Protein 5XBI (pdb70)

Secondary structure (DSSP, 8-state):
-EEEEE--EEEEEEEEE------HHHHHHHHGGGGGG--SBS-TT-EEEEEEE-TTS-EEEEEEEEE-TTS---TT-EEEEEPPEEEEEEEEES-STTHHHHHHHIIIIIHHHHT--B-SS-EEEEE-TT---TT-TT-EEEEEEEB-/-EEEE--EEEEEEEEETTSTT--HHHHHHHHGGGGGG--SBS-TT-EEEEEEE-TTS-EEEEEEEEE-TTS---TT-EEEEEPPEEEEEEEEES-STTHHHHHHHIIIIIHHHHT--B-SS-EEEEE-TT---TT-TT-EEEEEEEE-

Solvent-accessible surface area: 14151 Å² total; per-residue (Å²): 79,128,97,37,133,47,103,55,17,5,0,2,0,20,51,3,80,22,87,145,65,38,56,40,41,87,0,40,126,96,0,104,89,62,38,146,73,6,39,20,47,135,48,95,103,14,17,2,0,0,4,6,33,53,136,123,14,37,15,15,3,0,0,0,8,28,9,117,131,77,117,98,54,22,156,53,16,42,101,33,106,0,53,69,25,67,0,0,4,16,51,9,143,4,13,24,80,23,8,29,25,26,6,9,8,4,15,6,15,28,4,72,100,118,53,22,99,53,106,56,19,16,1,0,9,44,14,35,136,82,53,151,18,79,129,32,61,103,0,52,0,6,0,11,0,4,6,164,149,85,29,128,46,104,55,17,5,0,2,0,22,52,1,86,37,93,50,106,56,25,57,40,41,76,0,41,122,93,0,100,88,60,34,146,72,6,40,20,50,133,49,96,106,14,18,3,0,0,3,8,48,43,144,111,16,87,20,6,1,0,0,0,8,26,9,123,127,78,117,97,53,22,156,56,16,45,99,39,104,0,52,69,28,67,0,1,13,41,74,8,120,5,20,21,85,27,7,29,23,27,7,9,5,4,17,6,34,35,4,72,131,131,66,30,117,58,104,55,20,16,1,0,9,46,14,36,138,83,53,164,16,82,130,42,64,78,0,60,0,7,0,9,0,4,5,147

Radius of gyration: 19.65 Å; Cα contacts (8 Å, |Δi|>4): 679; chains: 2; bounding box: 38×67×38 Å

Organism: Pseudomonas aeruginosa (strain ATCC 15692 / DSM 22644 / CIP 104116 / JCM 14847 / LMG 12228 / 1C / PRS 101 / PAO1) (NCBI:txid208964)

Structure (mmCIF, N/CA/C/O backbone):
data_5XBI
#
_entry.id   5XBI
#
_cell.length_a   39.705
_cell.length_b   103.628
_cell.length_c   39.774
_cell.angle_alpha   90.00
_cell.angle_beta   118.99
_cell.angle_gamma   90.00
#
_symmetry.space_group_name_H-M   'P 1 21 1'
#
loop_
_entity.id
_entity.type
_entity.pdbx_description
1 polymer 'Probable transcriptional regulator'
2 non-polymer 3-azanylphenazin-2-ol
3 non-polymer DI(HYDROXYETHYL)ETHER
4 water water
#
loop_
_atom_site.group_PDB
_atom_site.id
_atom_site.type_symbol
_atom_site.label_atom_id
_atom_site.label_alt_id
_atom_site.label_comp_id
_atom_site.label_asym_id
_atom_site.label_entity_id
_atom_site.label_seq_id
_atom_site.pdbx_PDB_ins_code
_atom_site.Cartn_x
_atom_site.Cartn_y
_atom_site.Cartn_z
_atom_site.occupancy
_atom_site.B_iso_or_equiv
_atom_site.auth_seq_id
_atom_site.auth_comp_id
_atom_site.auth_asym_id
_atom_site.auth_atom_id
_atom_site.pdbx_PDB_model_num
ATOM 1 N N . ALA A 1 5 ? -3.005 12.353 17.005 1.00 33.10 122 ALA A N 1
ATOM 2 C CA . ALA A 1 5 ? -2.453 13.431 16.187 1.00 82.00 122 ALA A CA 1
ATOM 3 C C . ALA A 1 5 ? -3.380 14.647 16.141 1.00 44.81 122 ALA A C 1
ATOM 4 O O . ALA A 1 5 ? -4.601 14.513 16.079 1.00 57.59 122 ALA A O 1
ATOM 6 N N . ARG A 1 6 ? -2.782 15.833 16.172 1.00 35.64 123 ARG A N 1
ATOM 7 C CA . ARG A 1 6 ? -3.508 17.094 16.150 1.00 29.55 123 ARG A CA 1
ATOM 8 C C . ARG A 1 6 ? -3.476 17.660 14.737 1.00 23.11 123 ARG A C 1
ATOM 9 O O . ARG A 1 6 ? -2.453 17.584 14.056 1.00 28.46 123 ARG A O 1
ATOM 17 N N . ILE A 1 7 ? -4.591 18.233 14.294 1.00 21.32 124 ILE A N 1
ATOM 18 C CA . ILE A 1 7 ? -4.672 18.849 12.973 1.00 20.85 124 ILE A CA 1
ATOM 19 C C . ILE A 1 7 ? -4.591 20.360 13.138 1.00 20.82 124 ILE A C 1
ATOM 20 O O . ILE A 1 7 ? -5.399 20.955 13.859 1.00 23.11 124 ILE A O 1
ATOM 25 N N . VAL A 1 8 ? -3.613 20.979 12.474 1.00 21.24 125 VAL A N 1
ATOM 26 C CA . VAL A 1 8 ? -3.329 22.405 12.605 1.00 21.61 125 VAL A CA 1
ATOM 27 C C . VAL A 1 8 ? -3.151 22.997 11.212 1.00 19.59 125 VAL A C 1
ATOM 28 O O . VAL A 1 8 ? -2.518 22.384 10.345 1.00 22.00 125 VAL A O 1
ATOM 32 N N . GLU A 1 9 ? -3.696 24.193 10.999 1.00 18.36 126 GLU A N 1
ATOM 33 C CA . GLU A 1 9 ? -3.378 24.993 9.825 1.00 18.14 126 GLU A CA 1
ATOM 34 C C . GLU A 1 9 ? -2.530 26.185 10.247 1.00 17.31 126 GLU A C 1
ATOM 35 O O . GLU A 1 9 ? -2.790 26.806 11.282 1.00 19.36 126 GLU A O 1
ATOM 41 N N . ARG A 1 10 ? -1.532 26.516 9.437 1.00 16.78 127 ARG A N 1
ATOM 42 C CA . ARG A 1 10 ? -0.700 27.685 9.686 1.00 16.30 127 ARG A CA 1
ATOM 43 C C . ARG A 1 10 ? -0.502 28.472 8.402 1.00 16.69 127 ARG A C 1
ATOM 44 O O . ARG A 1 10 ? -0.389 27.886 7.321 1.00 17.20 127 ARG A O 1
ATOM 52 N N . PRO A 1 11 ? -0.432 29.801 8.495 1.00 15.59 128 PRO A N 1
ATOM 53 C CA . PRO A 1 11 ? -0.034 30.599 7.333 1.00 16.77 128 PRO A CA 1
ATOM 54 C C . PRO A 1 11 ? 1.447 30.404 7.059 1.00 15.28 128 PRO A C 1
ATOM 55 O O . PRO A 1 11 ? 2.176 29.774 7.830 1.00 14.36 128 PRO A O 1
ATOM 59 N N . ALA A 1 12 ? 1.886 30.959 5.934 1.00 15.41 129 ALA A N 1
ATOM 60 C CA . ALA A 1 12 ? 3.294 30.911 5.575 1.00 15.32 129 ALA A CA 1
ATOM 61 C C . ALA A 1 12 ? 4.141 31.595 6.643 1.00 13.35 129 ALA A C 1
ATOM 62 O O . ALA A 1 12 ? 3.692 32.516 7.326 1.00 15.06 129 ALA A O 1
ATOM 64 N N . PHE A 1 13 ? 5.368 31.110 6.816 1.00 13.43 130 PHE A N 1
ATOM 65 C CA . PHE A 1 13 ? 6.302 31.728 7.748 1.00 14.59 130 PHE A CA 1
ATOM 66 C C . PHE A 1 13 ? 7.727 31.563 7.243 1.00 12.36 130 PHE A C 1
ATOM 67 O O . PHE A 1 13 ? 8.031 30.671 6.445 1.00 13.71 130 PHE A O 1
ATOM 75 N N . SER A 1 14 ? 8.599 32.454 7.713 1.00 13.39 131 SER A N 1
ATOM 76 C CA . SER A 1 14 ? 9.988 32.514 7.283 1.00 13.44 131 SER A CA 1
ATOM 77 C C . SER A 1 14 ? 10.888 31.886 8.340 1.00 12.55 131 SER A C 1
ATOM 78 O O . SER A 1 14 ? 10.731 32.144 9.535 1.00 13.71 131 SER A O 1
ATOM 81 N N . VAL A 1 15 ? 11.833 31.059 7.897 1.00 13.25 132 VAL A N 1
ATOM 82 C CA . VAL A 1 15 ? 12.815 30.441 8.781 1.00 13.31 132 VAL A CA 1
ATOM 83 C C . VAL A 1 15 ? 14.210 30.851 8.330 1.00 13.07 132 VAL A C 1
ATOM 84 O O . VAL A 1 15 ? 14.505 30.865 7.129 1.00 15.32 132 VAL A O 1
ATOM 88 N N . VAL A 1 16 ? 15.075 31.164 9.292 1.00 12.58 133 VAL A N 1
ATOM 89 C CA . VAL A 1 16 ? 16.472 31.478 9.015 1.00 13.71 133 VAL A CA 1
ATOM 90 C C . VAL A 1 16 ? 17.353 30.498 9.778 1.00 12.76 133 VAL A C 1
ATOM 91 O O . VAL A 1 16 ? 17.136 30.255 10.971 1.00 14.06 133 VAL A O 1
ATOM 95 N N . GLY A 1 17 ? 18.336 29.931 9.089 1.00 12.57 134 GLY A N 1
ATOM 96 C CA . GLY A 1 17 ? 19.278 29.043 9.738 1.00 13.55 134 GLY A CA 1
ATOM 97 C C . GLY A 1 17 ? 20.265 28.437 8.767 1.00 13.60 134 GLY A C 1
ATOM 98 O O . GLY A 1 17 ? 20.592 29.047 7.748 1.00 13.77 134 GLY A O 1
ATOM 99 N N . MET A 1 18 ? 20.773 27.249 9.078 1.00 13.63 135 MET A N 1
ATOM 100 C CA . MET A 1 18 ? 21.804 26.630 8.266 1.00 14.25 135 MET A CA 1
ATOM 101 C C . MET A 1 18 ? 21.252 25.380 7.601 1.00 13.28 135 MET A C 1
ATOM 102 O O . MET A 1 18 ? 20.373 24.708 8.143 1.00 14.76 135 MET A O 1
ATOM 107 N N . GLU A 1 19 ? 21.776 25.066 6.424 1.00 16.90 136 GLU A N 1
ATOM 108 C CA . GLU A 1 19 ? 21.169 24.037 5.600 1.00 18.35 136 GLU A CA 1
ATOM 109 C C . GLU A 1 19 ? 22.119 22.880 5.321 1.00 20.47 136 GLU A C 1
ATOM 110 O O . GLU A 1 19 ? 23.345 22.984 5.468 1.00 21.97 136 GLU A O 1
ATOM 116 N N . TYR A 1 20 ? 21.500 21.773 4.906 1.00 18.95 137 TYR A N 1
ATOM 117 C CA . TYR A 1 20 ? 22.143 20.511 4.586 1.00 19.98 137 TYR A CA 1
ATOM 118 C C . TYR A 1 20 ? 21.509 19.985 3.308 1.00 19.00 137 TYR A C 1
ATOM 119 O O . TYR A 1 20 ? 20.288 20.058 3.137 1.00 19.92 137 TYR A O 1
ATOM 128 N N . PHE A 1 21 ? 22.332 19.448 2.414 1.00 20.74 138 PHE A N 1
ATOM 129 C CA . PHE A 1 21 ? 21.848 18.867 1.170 1.00 24.77 138 PHE A CA 1
ATOM 130 C C . PHE A 1 21 ? 22.133 17.374 1.164 1.00 27.10 138 PHE A C 1
ATOM 131 O O . PHE A 1 21 ? 23.237 16.946 1.517 1.00 29.06 138 PHE A O 1
ATOM 139 N N . GLY A 1 22 ? 21.128 16.589 0.774 1.00 29.43 139 GLY A N 1
ATOM 140 C CA . GLY A 1 22 ? 21.278 15.143 0.748 1.00 34.66 139 GLY A CA 1
ATOM 141 C C . GLY A 1 22 ? 22.344 14.650 -0.210 1.00 40.10 139 GLY A C 1
ATOM 142 O O . GLY A 1 22 ? 22.860 13.542 -0.031 1.00 44.81 139 GLY A O 1
ATOM 143 N N . SER A 1 23 ? 22.689 15.446 -1.218 1.00 45.22 140 SER A N 1
ATOM 144 C CA . SER A 1 23 ? 23.716 15.070 -2.185 1.00 52.17 140 SER A CA 1
ATOM 145 C C . SER A 1 23 ? 25.067 15.680 -1.818 1.00 53.10 140 SER A C 1
ATOM 146 O O . SER A 1 23 ? 25.410 15.798 -0.641 1.00 53.90 140 SER A O 1
ATOM 149 N N . PRO A 1 25 ? 28.476 15.720 0.312 1.00 63.55 142 PRO A N 1
ATOM 150 C CA . PRO A 1 25 ? 29.505 14.743 0.688 1.00 60.97 142 PRO A CA 1
ATOM 151 C C . PRO A 1 25 ? 30.071 14.996 2.085 1.00 57.02 142 PRO A C 1
ATOM 152 O O . PRO A 1 25 ? 30.459 16.121 2.397 1.00 57.37 142 PRO A O 1
ATOM 156 N N . GLY A 1 26 ? 30.101 13.956 2.920 1.00 54.52 143 GLY A N 1
ATOM 157 C CA . GLY A 1 26 ? 30.693 14.033 4.240 1.00 52.73 143 GLY A CA 1
ATOM 158 C C . GLY A 1 26 ? 29.840 14.670 5.320 1.00 50.59 143 GLY A C 1
ATOM 159 O O . GLY A 1 26 ? 30.126 14.469 6.507 1.00 54.45 143 GLY A O 1
ATOM 160 N N . ASP A 1 27 ? 28.806 15.424 4.959 1.00 42.26 144 ASP A N 1
ATOM 161 C CA . ASP A 1 27 ? 27.978 16.127 5.929 1.00 33.89 144 ASP A CA 1
ATOM 162 C C . ASP A 1 27 ? 26.855 15.223 6.437 1.00 28.83 144 ASP A C 1
ATOM 163 O O . ASP A 1 27 ? 26.485 14.235 5.798 1.00 30.97 144 ASP A O 1
ATOM 168 N N . THR A 1 28 ? 26.327 15.568 7.617 1.00 25.63 145 THR A N 1
ATOM 169 C CA . THR A 1 28 ? 25.187 14.881 8.219 1.00 23.27 145 THR A CA 1
ATOM 170 C C . THR A 1 28 ? 24.287 15.909 8.899 1.00 19.82 145 THR A C 1
ATOM 171 O O . THR A 1 28 ? 24.717 17.015 9.230 1.00 19.61 145 THR A O 1
ATOM 175 N N . ILE A 1 29 ? 23.025 15.528 9.119 1.00 19.52 146 ILE A N 1
ATOM 176 C CA . ILE A 1 29 ? 22.114 16.414 9.839 1.00 17.99 146 ILE A CA 1
ATOM 177 C C . ILE A 1 29 ? 22.615 16.656 11.259 1.00 17.97 146 ILE A C 1
ATOM 178 O O . ILE A 1 29 ? 22.514 17.769 11.793 1.00 18.40 146 ILE A O 1
ATOM 183 N N . GLY A 1 30 ? 23.165 15.624 11.893 1.00 20.93 147 GLY A N 1
ATOM 184 C CA . GLY A 1 30 ? 23.709 15.801 13.226 1.00 22.71 147 GLY A CA 1
ATOM 185 C C . GLY A 1 30 ? 24.873 16.770 13.255 1.00 22.54 147 GLY A C 1
ATOM 186 O O . GLY A 1 30 ? 24.994 17.579 14.177 1.00 23.58 147 GLY A O 1
ATOM 187 N N . GLN A 1 31 ? 25.744 16.708 12.244 1.00 22.16 148 GLN A N 1
ATOM 188 C CA . GLN A 1 31 ? 26.843 17.665 12.159 1.00 23.77 148 GLN A CA 1
ATOM 189 C C . GLN A 1 31 ? 26.331 19.072 11.859 1.00 18.76 148 GLN A C 1
ATOM 190 O O . GLN A 1 31 ? 26.898 20.059 12.344 1.00 20.63 148 GLN A O 1
ATOM 196 N N . LEU A 1 32 ? 25.249 19.185 11.084 1.00 17.17 149 LEU A N 1
ATOM 197 C CA . LEU A 1 32 ? 24.626 20.487 10.846 1.00 17.85 149 LEU A CA 1
ATOM 198 C C . LEU A 1 32 ? 24.200 21.150 12.152 1.00 16.52 149 LEU A C 1
ATOM 199 O O . LEU A 1 32 ? 24.538 22.313 12.415 1.00 17.22 149 LEU A O 1
ATOM 204 N N . TRP A 1 33 ? 23.440 20.426 12.981 1.00 16.60 150 TRP A N 1
ATOM 205 C CA . TRP A 1 33 ? 23.013 20.988 14.257 1.00 15.99 150 TRP A CA 1
ATOM 206 C C . TRP A 1 33 ? 24.204 21.348 15.136 1.00 17.55 150 TRP A C 1
ATOM 207 O O . TRP A 1 33 ? 24.200 22.394 15.791 1.00 20.48 150 TRP A O 1
ATOM 218 N N . GLU A 1 34 ? 25.245 20.509 15.147 1.00 18.34 151 GLU A N 1
ATOM 219 C CA . GLU A 1 34 ? 26.391 20.794 16.003 1.00 20.65 151 GLU A CA 1
ATOM 220 C C . GLU A 1 34 ? 27.094 22.084 15.599 1.00 22.94 151 GLU A C 1
ATOM 221 O O . GLU A 1 34 ? 27.562 22.833 16.464 1.00 25.63 151 GLU A O 1
ATOM 227 N N . ARG A 1 35 ? 27.184 22.365 14.297 1.00 21.15 152 ARG A N 1
ATOM 228 C CA . ARG A 1 35 ? 27.793 23.622 13.871 1.00 21.73 152 ARG A CA 1
ATOM 229 C C . ARG A 1 35 ? 26.838 24.811 13.977 1.00 20.59 152 ARG A C 1
ATOM 230 O O . ARG A 1 35 ? 27.301 25.956 14.051 1.00 22.95 152 ARG A O 1
ATOM 238 N N . PHE A 1 36 ? 25.525 24.565 14.014 1.00 19.57 153 PHE A N 1
ATOM 239 C CA . PHE A 1 36 ? 24.543 25.646 14.103 1.00 18.68 153 PHE A CA 1
ATOM 240 C C . PHE A 1 36 ? 24.379 26.143 15.532 1.00 19.95 153 PHE A C 1
ATOM 241 O O . PHE A 1 36 ? 24.238 27.346 15.753 1.00 20.39 153 PHE A O 1
ATOM 249 N N . ILE A 1 37 ? 24.406 25.225 16.503 1.00 22.54 154 ILE A N 1
ATOM 250 C CA . ILE A 1 37 ? 24.151 25.588 17.907 1.00 23.55 154 ILE A CA 1
ATOM 251 C C . ILE A 1 37 ? 24.937 26.812 18.378 1.00 22.61 154 ILE A C 1
ATOM 252 O O . ILE A 1 37 ? 24.318 27.752 18.897 1.00 21.37 154 ILE A O 1
ATOM 257 N N . PRO A 1 38 ? 26.267 26.880 18.218 1.00 20.07 155 PRO A N 1
ATOM 258 C CA . PRO A 1 38 ? 27.001 28.053 18.722 1.00 21.84 155 PRO A CA 1
ATOM 259 C C . PRO A 1 38 ? 26.669 29.346 17.995 1.00 20.06 155 PRO A C 1
ATOM 260 O O . PRO A 1 38 ? 27.045 30.422 18.478 1.00 23.33 155 PRO A O 1
ATOM 264 N N . ARG A 1 39 ? 25.969 29.280 16.866 1.00 17.92 156 ARG A N 1
ATOM 265 C CA . ARG A 1 39 ? 25.670 30.451 16.057 1.00 17.84 156 ARG A CA 1
ATOM 266 C C . ARG A 1 39 ? 24.209 30.869 16.131 1.00 18.69 156 ARG A C 1
ATOM 267 O O . ARG A 1 39 ? 23.837 31.882 15.528 1.00 18.62 156 ARG A O 1
ATOM 275 N N . GLU A 1 40 ? 23.372 30.114 16.850 1.00 18.15 157 GLU A N 1
ATOM 276 C CA . GLU A 1 40 ? 21.941 30.409 16.890 1.00 18.10 157 GLU A CA 1
ATOM 277 C C . GLU A 1 40 ? 21.664 31.820 17.406 1.00 19.72 157 GLU A C 1
ATOM 278 O O . GLU A 1 40 ? 20.729 32.484 16.943 1.00 19.61 157 GLU A O 1
ATOM 284 N N . HIS A 1 41 ? 22.469 32.298 18.358 1.00 19.45 158 HIS A N 1
ATOM 285 C CA . HIS A 1 41 ? 22.227 33.609 18.954 1.00 19.20 158 HIS A CA 1
ATOM 286 C C . HIS A 1 41 ? 22.387 34.744 17.952 1.00 20.07 158 HIS A C 1
ATOM 287 O O . HIS A 1 41 ? 21.954 35.865 18.234 1.00 21.03 158 HIS A O 1
ATOM 294 N N . GLU A 1 42 ? 23.005 34.486 16.797 1.00 18.46 159 GLU A N 1
ATOM 295 C CA . GLU A 1 42 ? 23.266 35.550 15.833 1.00 17.51 159 GLU A CA 1
ATOM 296 C C . GLU A 1 42 ? 22.010 35.998 15.098 1.00 16.78 159 GLU A C 1
ATOM 297 O O . GLU A 1 42 ? 22.000 37.093 14.527 1.00 20.07 159 GLU A O 1
ATOM 303 N N . ILE A 1 43 ? 20.958 35.187 15.103 1.00 15.94 160 ILE A N 1
ATOM 304 C CA . ILE A 1 43 ? 19.794 35.420 14.255 1.00 13.94 160 ILE A CA 1
ATOM 305 C C . ILE A 1 43 ? 18.860 36.413 14.937 1.00 14.91 160 ILE A C 1
ATOM 306 O O . ILE A 1 43 ? 18.309 36.133 16.009 1.00 16.44 160 ILE A O 1
ATOM 311 N N . ALA A 1 44 ? 18.685 37.576 14.319 1.00 16.10 161 ALA A N 1
ATOM 312 C CA . ALA A 1 44 ? 17.774 38.600 14.811 1.00 16.76 161 ALA A CA 1
ATOM 313 C C . ALA A 1 44 ? 16.348 38.346 14.314 1.00 16.74 161 ALA A C 1
ATOM 314 O O . ALA A 1 44 ? 16.123 37.668 13.312 1.00 16.84 161 ALA A O 1
ATOM 316 N N . GLY A 1 45 ? 15.379 38.931 15.020 1.00 16.02 162 GLY A N 1
ATOM 317 C CA . GLY A 1 45 ? 13.995 38.836 14.603 1.00 16.89 162 GLY A CA 1
ATOM 318 C C . GLY A 1 45 ? 13.254 37.577 15.007 1.00 14.87 162 GLY A C 1
ATOM 319 O O . GLY A 1 45 ? 12.194 37.298 14.444 1.00 16.65 162 GLY A O 1
ATOM 320 N N . LYS A 1 46 ? 13.767 36.811 15.968 1.00 15.13 163 LYS A N 1
ATOM 321 C CA . LYS A 1 46 ? 13.144 35.533 16.314 1.00 14.52 163 LYS A CA 1
ATOM 322 C C . LYS A 1 46 ? 11.726 35.713 16.853 1.00 13.79 163 LYS A C 1
ATOM 323 O O . LYS A 1 46 ? 11.461 36.569 17.702 1.00 16.64 163 LYS A O 1
ATOM 329 N N . HIS A 1 47 ? 10.811 34.895 16.333 1.00 14.75 164 HIS A N 1
ATOM 330 C CA . HIS A 1 47 ? 9.464 34.789 16.880 1.00 14.77 164 HIS A CA 1
ATOM 331 C C . HIS A 1 47 ? 9.481 34.247 18.307 1.00 13.72 164 HIS A C 1
ATOM 332 O O . HIS A 1 47 ? 8.775 34.758 19.188 1.00 14.21 164 HIS A O 1
ATOM 339 N N . ASP A 1 48 ? 10.270 33.198 18.548 1.00 15.10 165 ASP A N 1
ATOM 340 C CA . ASP A 1 48 ? 10.341 32.525 19.840 1.00 14.24 165 ASP A CA 1
ATOM 341 C C . ASP A 1 48 ? 11.660 31.770 19.921 1.00 14.47 165 ASP A C 1
ATOM 342 O O . ASP A 1 48 ? 11.788 30.693 19.325 1.00 14.88 165 ASP A O 1
ATOM 347 N N . PRO A 1 49 ? 12.656 32.280 20.654 1.00 13.81 166 PRO A N 1
ATOM 348 C CA . PRO A 1 49 ? 13.952 31.585 20.708 1.00 14.62 166 PRO A CA 1
ATOM 349 C C . PRO A 1 49 ? 13.894 30.241 21.398 1.00 15.48 166 PRO A C 1
ATOM 350 O O . PRO A 1 49 ? 14.873 29.496 21.313 1.00 16.29 166 PRO A O 1
ATOM 354 N N . GLU A 1 50 ? 12.791 29.910 22.073 1.00 15.25 167 GLU A N 1
ATOM 355 C CA . GLU A 1 50 ? 12.635 28.584 22.666 1.00 14.94 167 GLU A CA 1
ATOM 356 C C . GLU A 1 50 ? 12.262 27.511 21.652 1.00 16.46 167 GLU A C 1
ATOM 357 O O . GLU A 1 50 ? 12.282 26.325 22.001 1.00 20.17 167 GLU A O 1
ATOM 363 N N . VAL A 1 51 ? 11.911 27.886 20.425 1.00 15.26 168 VAL A N 1
ATOM 364 C CA . VAL A 1 51 ? 11.449 26.950 19.404 1.00 15.57 168 VAL A CA 1
ATOM 365 C C . VAL A 1 51 ? 12.440 26.968 18.252 1.00 14.05 168 VAL A C 1
ATOM 366 O O . VAL A 1 51 ? 12.836 28.043 17.784 1.00 16.95 168 VAL A O 1
ATOM 370 N N . SER A 1 52 ? 12.864 25.784 17.812 1.00 13.75 169 SER A N 1
ATOM 371 C CA . SER A 1 52 ? 13.638 25.670 16.588 1.00 13.77 169 SER A CA 1
ATOM 372 C C . SER A 1 52 ? 13.000 24.634 15.668 1.00 15.13 169 SER A C 1
ATOM 373 O O . SER A 1 52 ? 12.166 23.819 16.086 1.00 14.60 169 SER A O 1
ATOM 376 N N . TYR A 1 53 ? 13.404 24.677 14.404 1.00 13.30 170 TYR A N 1
ATOM 377 C CA . TYR A 1 53 ? 12.796 23.883 13.349 1.00 13.53 170 TYR A CA 1
ATOM 378 C C . TYR A 1 53 ? 13.837 23.043 12.625 1.00 13.43 170 TYR A C 1
ATOM 379 O O . TYR A 1 53 ? 14.956 23.501 12.365 1.00 13.36 170 TYR A O 1
ATOM 388 N N . GLY A 1 54 ? 13.441 21.819 12.285 1.00 13.44 171 GLY A N 1
ATOM 389 C CA . GLY A 1 54 ? 14.160 20.990 11.339 1.00 12.54 171 GLY A CA 1
ATOM 390 C C . GLY A 1 54 ? 13.300 20.829 10.105 1.00 12.67 171 GLY A C 1
ATOM 391 O O . GLY A 1 54 ? 12.394 19.991 10.062 1.00 14.83 171 GLY A O 1
ATOM 392 N N . ILE A 1 55 ? 13.552 21.660 9.106 1.00 13.60 172 ILE A N 1
ATOM 393 C CA . ILE A 1 55 ? 12.728 21.696 7.905 1.00 14.82 172 ILE A CA 1
ATOM 394 C C . ILE A 1 55 ? 13.168 20.557 6.996 1.00 16.50 172 ILE A C 1
ATOM 395 O O . ILE A 1 55 ? 14.348 20.453 6.652 1.00 15.66 172 ILE A O 1
ATOM 400 N N . CYS A 1 56 ? 12.224 19.703 6.611 1.00 15.64 173 CYS A N 1
ATOM 401 C CA . CYS A 1 56 ? 12.477 18.619 5.665 1.00 17.84 173 CYS A CA 1
ATOM 402 C C . CYS A 1 56 ? 11.778 19.001 4.367 1.00 17.99 173 CYS A C 1
ATOM 403 O O . CYS A 1 56 ? 10.550 18.913 4.255 1.00 18.79 173 CYS A O 1
ATOM 406 N N . ALA A 1 57 ? 12.560 19.444 3.403 1.00 18.25 174 ALA A N 1
ATOM 407 C CA . ALA A 1 57 ? 12.049 19.935 2.141 1.00 18.47 174 ALA A CA 1
ATOM 408 C C . ALA A 1 57 ? 12.636 19.107 1.009 1.00 20.41 174 ALA A C 1
ATOM 409 O O . ALA A 1 57 ? 13.469 18.212 1.216 1.00 20.94 174 ALA A O 1
ATOM 411 N N . GLN A 1 58 ? 12.204 19.416 -0.206 1.00 20.69 175 GLN A N 1
ATOM 412 C CA . GLN A 1 58 ? 12.703 18.698 -1.365 1.00 22.38 175 GLN A CA 1
ATOM 413 C C . GLN A 1 58 ? 13.006 19.682 -2.480 1.00 27.92 175 GLN A C 1
ATOM 414 O O . GLN A 1 58 ? 12.209 20.584 -2.753 1.00 29.19 175 GLN A O 1
ATOM 420 N N . GLN A 1 59 ? 14.163 19.515 -3.108 1.00 29.72 176 GLN A N 1
ATOM 421 C CA . GLN A 1 59 ? 14.479 20.296 -4.283 1.00 34.70 176 GLN A CA 1
ATOM 422 C C . GLN A 1 59 ? 13.659 19.791 -5.465 1.00 38.87 176 GLN A C 1
ATOM 423 O O . GLN A 1 59 ? 13.168 18.659 -5.452 1.00 38.66 176 GLN A O 1
ATOM 429 N N . PRO A 1 60 ? 13.470 20.629 -6.487 1.00 43.45 177 PRO A N 1
ATOM 430 C CA . PRO A 1 60 ? 12.759 20.167 -7.691 1.00 45.47 177 PRO A CA 1
ATOM 431 C C . PRO A 1 60 ? 13.300 18.869 -8.269 1.00 45.99 177 PRO A C 1
ATOM 432 O O . PRO A 1 60 ? 12.521 18.066 -8.799 1.00 45.80 177 PRO A O 1
ATOM 436 N N . ASN A 1 61 ? 14.606 18.626 -8.167 1.00 45.74 178 ASN A N 1
ATOM 437 C CA . ASN A 1 61 ? 15.185 17.388 -8.674 1.00 46.42 178 ASN A CA 1
ATOM 438 C C . ASN A 1 61 ? 14.927 16.185 -7.772 1.00 43.91 178 ASN A C 1
ATOM 439 O O . ASN A 1 61 ? 15.332 15.072 -8.124 1.00 45.03 178 ASN A O 1
ATOM 444 N N . GLY A 1 62 ? 14.274 16.378 -6.626 1.00 39.46 179 GLY A N 1
ATOM 445 C CA . GLY A 1 62 ? 13.989 15.301 -5.702 1.00 37.52 179 GLY A CA 1
ATOM 446 C C . GLY A 1 62 ? 14.973 15.167 -4.559 1.00 36.96 179 GLY A C 1
ATOM 447 O O . GLY A 1 62 ? 14.745 14.347 -3.660 1.00 36.79 179 GLY A O 1
ATOM 448 N N . GLU A 1 63 ? 16.048 15.950 -4.564 1.00 35.16 180 GLU A N 1
ATOM 449 C CA . GLU A 1 63 ? 17.073 15.841 -3.535 1.00 35.34 180 GLU A CA 1
ATOM 450 C C . GLU A 1 63 ? 16.539 16.326 -2.191 1.00 29.89 180 GLU A C 1
ATOM 451 O O . GLU A 1 63 ? 15.908 17.384 -2.100 1.00 28.02 180 GLU A O 1
ATOM 457 N N . PHE A 1 64 ? 16.791 15.537 -1.149 1.00 26.81 181 PHE A N 1
ATOM 458 C CA . PHE A 1 64 ? 16.409 15.897 0.209 1.00 22.67 181 PHE A CA 1
ATOM 459 C C . PHE A 1 64 ? 17.155 17.162 0.636 1.00 22.70 181 PHE A C 1
ATOM 460 O O . PHE A 1 64 ? 18.357 17.297 0.398 1.00 24.59 181 PHE A O 1
ATOM 468 N N . HIS A 1 65 ? 16.433 18.106 1.242 1.00 20.04 182 HIS A N 1
ATOM 469 C CA . HIS A 1 65 ? 16.978 19.398 1.650 1.00 20.77 182 HIS A CA 1
ATOM 470 C C . HIS A 1 65 ? 16.507 19.674 3.068 1.00 18.63 182 HIS A C 1
ATOM 471 O O . HIS A 1 65 ? 15.305 19.623 3.341 1.00 22.89 182 HIS A O 1
ATOM 478 N N . TYR A 1 66 ? 17.439 19.976 3.968 1.00 15.84 183 TYR A N 1
ATOM 479 C CA . TYR A 1 66 ? 17.111 20.168 5.373 1.00 15.36 183 TYR A CA 1
ATOM 480 C C . TYR A 1 66 ? 17.632 21.522 5.840 1.00 15.46 183 TYR A C 1
ATOM 481 O O . TYR A 1 66 ? 18.735 21.934 5.469 1.00 17.04 183 TYR A O 1
ATOM 490 N N . VAL A 1 67 ? 16.830 22.220 6.640 1.00 14.28 184 VAL A N 1
ATOM 491 C CA . VAL A 1 67 ? 17.236 23.492 7.234 1.00 14.70 184 VAL A CA 1
ATOM 492 C C . VAL A 1 67 ? 16.999 23.421 8.730 1.00 13.61 184 VAL A C 1
ATOM 493 O O . VAL A 1 67 ? 15.887 23.101 9.172 1.00 15.17 184 VAL A O 1
ATOM 497 N N . ALA A 1 68 ? 18.044 23.699 9.505 1.00 13.20 185 ALA A N 1
ATOM 498 C CA . ALA A 1 68 ? 17.936 23.862 10.948 1.00 13.76 185 ALA A CA 1
ATOM 499 C C . ALA A 1 68 ? 17.827 25.355 11.189 1.00 14.26 185 ALA A C 1
ATOM 500 O O . ALA A 1 68 ? 18.71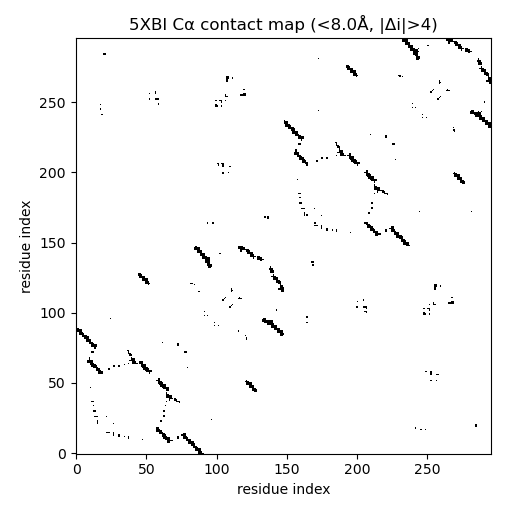6 26.105 10.787 1.00 14.97 185 ALA A O 1
ATOM 502 N N . GLY A 1 69 ? 16.735 25.806 11.799 1.00 13.26 186 GLY A N 1
ATOM 503 C CA . GLY A 1 69 ? 16.583 27.242 11.886 1.00 13.59 186 GLY A CA 1
ATOM 504 C C . GLY A 1 69 ? 15.520 27.704 12.852 1.00 12.67 186 GLY A C 1
ATOM 505 O O . GLY A 1 69 ? 14.930 26.914 13.593 1.00 14.21 186 GLY A O 1
ATOM 506 N N . PHE A 1 70 ? 15.295 29.016 12.833 1.00 13.09 187 PHE A N 1
ATOM 507 C CA . PHE A 1 70 ? 14.337 29.680 13.700 1.00 13.26 187 PHE A CA 1
ATOM 508 C C . PHE A 1 70 ? 13.316 30.434 12.864 1.00 14.04 187 PHE A C 1
ATOM 509 O O . PHE A 1 70 ? 13.656 31.030 11.838 1.00 14.71 187 PHE A O 1
ATOM 517 N N . GLU A 1 71 ? 12.068 30.428 13.320 1.00 13.29 188 GLU A N 1
ATOM 518 C CA . GLU A 1 71 ? 11.057 31.286 12.714 1.00 13.24 188 GLU A CA 1
ATOM 519 C C . GLU A 1 71 ? 11.369 32.743 13.031 1.00 12.89 188 GLU A C 1
ATOM 520 O O . GLU A 1 71 ? 11.609 33.097 14.190 1.00 14.06 188 GLU A O 1
ATOM 526 N N . VAL A 1 72 ? 11.370 33.588 12.004 1.00 12.49 189 VAL A N 1
ATOM 527 C CA . VAL A 1 72 ? 11.729 34.989 12.172 1.00 13.61 189 VAL A CA 1
ATOM 528 C C . VAL A 1 72 ? 10.670 35.886 11.560 1.00 13.07 189 VAL A C 1
ATOM 529 O O . VAL A 1 72 ? 10.047 35.560 10.545 1.00 14.81 189 VAL A O 1
ATOM 533 N N . GLN A 1 73 ? 10.484 37.040 12.191 1.00 14.29 190 GLN A N 1
ATOM 534 C CA . GLN A 1 73 ? 9.846 38.165 11.529 1.00 16.44 190 GLN A CA 1
ATOM 535 C C . GLN A 1 73 ? 10.681 38.565 10.318 1.00 14.95 190 GLN A C 1
ATOM 536 O O . GLN A 1 73 ? 11.913 38.494 10.342 1.00 15.65 190 GLN A O 1
ATOM 542 N N . GLU A 1 74 ? 10.006 38.957 9.241 1.00 16.13 191 GLU A N 1
ATOM 543 C CA . GLU A 1 74 ? 10.704 39.360 8.031 1.00 14.97 191 GLU A CA 1
ATOM 544 C C . GLU A 1 74 ? 11.482 40.659 8.247 1.00 16.03 191 GLU A C 1
ATOM 545 O O . GLU A 1 74 ? 11.193 41.457 9.147 1.00 17.90 191 GLU A O 1
ATOM 551 N N . GLY A 1 75 ? 12.484 40.866 7.398 1.00 16.51 192 GLY A N 1
ATOM 552 C CA . GLY A 1 75 ? 13.182 42.137 7.339 1.00 18.22 192 GLY A CA 1
ATOM 553 C C . GLY A 1 75 ? 14.446 42.237 8.166 1.00 17.83 192 GLY A C 1
ATOM 554 O O . GLY A 1 75 ? 15.075 43.298 8.169 1.00 20.48 192 GLY A O 1
ATOM 555 N N . TRP A 1 76 ? 14.843 41.185 8.857 1.00 15.06 193 TRP A N 1
ATOM 556 C CA . TRP A 1 76 ? 16.081 41.180 9.613 1.00 14.19 193 TRP A CA 1
ATOM 557 C C . TRP A 1 76 ? 17.158 40.441 8.834 1.00 14.75 193 TRP A C 1
ATOM 558 O O . TRP A 1 76 ? 16.855 39.668 7.919 1.00 15.68 193 TRP A O 1
ATOM 569 N N . PRO A 1 77 ? 18.434 40.643 9.154 1.00 15.85 194 PRO A N 1
ATOM 570 C CA . PRO A 1 77 ? 19.488 40.029 8.336 1.00 15.32 194 PRO A CA 1
ATOM 571 C C . PRO A 1 77 ? 19.536 38.511 8.448 1.00 13.41 194 PRO A C 1
ATOM 572 O O . PRO A 1 77 ? 19.139 37.913 9.452 1.00 15.42 194 PRO A O 1
ATOM 576 N N . VAL A 1 78 ? 20.039 37.896 7.385 1.00 13.98 195 VAL A N 1
ATOM 577 C CA . VAL A 1 78 ? 20.419 36.486 7.380 1.00 14.83 195 VAL A CA 1
ATOM 578 C C . VAL A 1 78 ? 21.933 36.428 7.557 1.00 15.50 195 VAL A C 1
ATOM 579 O O . VAL A 1 78 ? 22.662 36.922 6.681 1.00 16.19 195 VAL A O 1
ATOM 583 N N . PRO A 1 79 ? 22.443 35.871 8.657 1.00 15.60 196 PRO A N 1
ATOM 584 C CA . PRO A 1 79 ? 23.895 35.881 8.889 1.00 15.01 196 PRO A CA 1
ATOM 585 C C . PRO A 1 79 ? 24.687 35.143 7.818 1.00 14.94 196 PRO A C 1
ATOM 586 O O . PRO A 1 79 ? 24.175 34.302 7.077 1.00 15.32 196 PRO A O 1
ATOM 590 N N . GLU A 1 80 ? 25.970 35.479 7.754 1.00 15.59 197 GLU A N 1
ATOM 591 C CA . GLU A 1 80 ? 26.900 34.792 6.868 1.00 14.64 197 GLU A CA 1
ATOM 592 C C . GLU A 1 80 ? 26.838 33.291 7.126 1.00 16.30 197 GLU A C 1
ATOM 593 O O . GLU A 1 80 ? 26.823 32.848 8.275 1.00 17.51 197 GLU A O 1
ATOM 599 N N . GLY A 1 81 ? 26.778 32.507 6.047 1.00 16.16 198 GLY A N 1
ATOM 600 C CA . GLY A 1 81 ? 26.710 31.066 6.175 1.00 15.89 198 GLY A CA 1
ATOM 601 C C . GLY A 1 81 ? 25.334 30.526 6.489 1.00 16.18 198 GLY A C 1
ATOM 602 O O . GLY A 1 81 ? 25.193 29.317 6.719 1.00 17.53 198 GLY A O 1
ATOM 603 N N . MET A 1 82 ? 24.319 31.377 6.516 1.00 15.99 199 MET A N 1
ATOM 604 C CA . MET A 1 82 ? 22.946 30.977 6.769 1.00 14.45 199 MET A CA 1
ATOM 605 C C . MET A 1 82 ? 22.085 31.318 5.560 1.00 14.16 199 MET A C 1
ATOM 606 O O . MET A 1 82 ? 22.555 31.914 4.589 1.00 16.37 199 MET A O 1
ATOM 611 N N . VAL A 1 83 ? 20.814 30.903 5.613 1.00 13.95 200 VAL A N 1
ATOM 612 C CA . VAL A 1 83 ? 19.873 31.102 4.514 1.00 14.59 200 VAL A CA 1
ATOM 613 C C . VAL A 1 83 ? 18.499 31.408 5.090 1.00 13.29 200 VAL A C 1
ATOM 614 O O . VAL A 1 83 ? 18.182 31.021 6.219 1.00 14.26 200 VAL A O 1
ATOM 618 N N . ARG A 1 84 ? 17.682 32.117 4.303 1.00 13.63 201 ARG A N 1
ATOM 619 C CA . ARG A 1 84 ? 16.246 32.214 4.548 1.00 14.16 201 ARG A CA 1
ATOM 620 C C . ARG A 1 84 ? 15.522 31.104 3.787 1.00 14.59 201 ARG A C 1
ATOM 621 O O . ARG A 1 84 ? 15.849 30.808 2.634 1.00 16.12 201 ARG A O 1
ATOM 629 N N . PHE A 1 85 ? 14.542 30.484 4.440 1.00 13.32 202 PHE A N 1
ATOM 630 C CA . PHE A 1 85 ? 13.719 29.458 3.813 1.00 14.92 202 PHE A CA 1
ATOM 631 C C . PHE A 1 85 ? 12.251 29.785 4.051 1.00 12.88 202 PHE A C 1
ATOM 632 O O . PHE A 1 85 ? 11.843 30.020 5.192 1.00 13.89 202 PHE A O 1
ATOM 640 N N . GLN A 1 86 ? 11.456 29.762 2.983 1.00 13.82 203 GLN A N 1
ATOM 641 C CA . GLN A 1 86 ? 10.025 30.056 3.055 1.00 14.87 203 GLN A CA 1
ATOM 642 C C . GLN A 1 86 ? 9.223 28.773 3.269 1.00 14.68 203 GLN A C 1
ATOM 643 O O . GLN A 1 86 ? 9.197 27.897 2.395 1.00 16.09 203 GLN A O 1
ATOM 649 N N . VAL A 1 87 ? 8.553 28.665 4.411 1.00 13.59 204 VAL A N 1
ATOM 650 C CA . VAL A 1 87 ? 7.594 27.592 4.650 1.00 14.60 204 VAL A CA 1
ATOM 651 C C . VAL A 1 87 ? 6.235 28.081 4.157 1.00 14.51 204 VAL A C 1
ATOM 652 O O . VAL A 1 87 ? 5.767 29.134 4.617 1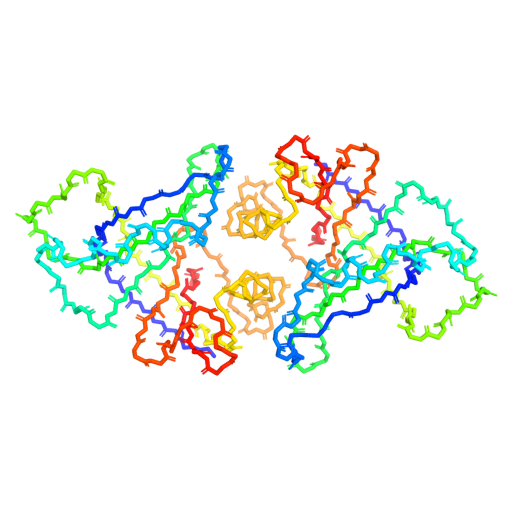.00 15.06 204 VAL A O 1
ATOM 656 N N . PRO A 1 88 ? 5.597 27.392 3.223 1.00 14.15 205 PRO A N 1
ATOM 657 C CA . PRO A 1 88 ? 4.320 27.874 2.693 1.00 15.86 205 PRO A CA 1
ATOM 658 C C . PRO A 1 88 ? 3.183 27.585 3.667 1.00 15.01 205 PRO A C 1
ATOM 659 O O . PRO A 1 88 ? 3.317 26.804 4.613 1.00 15.49 205 PRO A O 1
ATOM 663 N N . ALA A 1 89 ? 2.050 28.246 3.417 1.00 14.95 206 ALA A N 1
ATOM 664 C CA . ALA A 1 89 ? 0.825 27.972 4.163 1.00 15.93 206 ALA A CA 1
ATOM 665 C C . ALA A 1 89 ? 0.391 26.539 3.908 1.00 16.32 206 ALA A C 1
ATOM 666 O O . ALA A 1 89 ? 0.270 26.116 2.755 1.00 17.03 206 ALA A O 1
ATOM 668 N N . GLN A 1 90 ? 0.163 25.790 4.983 1.00 15.79 207 GLN A N 1
ATOM 669 C CA . GLN A 1 90 ? -0.186 24.381 4.862 1.00 14.99 207 GLN A CA 1
ATOM 670 C C . GLN A 1 90 ? -1.118 23.983 5.993 1.00 15.17 207 GLN A C 1
ATOM 671 O O . GLN A 1 90 ? -1.273 24.698 6.987 1.00 16.35 207 GLN A O 1
ATOM 677 N N . LYS A 1 91 ? -1.722 22.807 5.821 1.00 15.54 208 LYS A N 1
ATOM 678 C CA . LYS A 1 91 ? -2.475 22.105 6.846 1.00 16.19 208 LYS A CA 1
ATOM 679 C C . LYS A 1 91 ? -1.635 20.902 7.250 1.00 15.73 208 LYS A C 1
ATOM 680 O O . LYS A 1 91 ? -1.014 20.269 6.397 1.00 16.32 208 LYS A O 1
ATOM 686 N N . TYR A 1 92 ? -1.574 20.613 8.547 1.00 16.46 209 TYR A N 1
ATOM 687 C CA . TYR A 1 92 ? -0.664 19.594 9.053 1.00 15.13 209 TYR A CA 1
ATOM 688 C C . TYR A 1 92 ? -1.370 18.639 10.000 1.00 14.78 209 TYR A C 1
ATOM 689 O O . TYR A 1 92 ? -2.259 19.030 10.759 1.00 16.41 209 TYR A O 1
ATOM 698 N N . ALA A 1 93 ? -0.921 17.387 9.981 1.00 16.36 210 ALA A N 1
ATOM 699 C CA . ALA A 1 93 ? -1.130 16.457 11.080 1.00 16.54 210 ALA A CA 1
ATOM 700 C C . ALA A 1 93 ? 0.131 16.489 11.935 1.00 17.02 210 ALA A C 1
ATOM 701 O O . ALA A 1 93 ? 1.243 16.359 11.411 1.00 17.35 210 ALA A O 1
ATOM 703 N N . VAL A 1 94 ? -0.037 16.677 13.239 1.00 16.27 211 VAL A N 1
ATOM 704 C CA . VAL A 1 94 ? 1.080 16.845 14.158 1.00 16.85 211 VAL A CA 1
ATOM 705 C C . VAL A 1 94 ? 1.192 15.586 14.995 1.00 18.04 211 VAL A C 1
ATOM 706 O O . VAL A 1 94 ? 0.280 15.264 15.765 1.00 21.37 211 VAL A O 1
ATOM 710 N N . PHE A 1 95 ? 2.309 14.883 14.847 1.00 17.50 212 PHE A N 1
ATOM 711 C CA . PHE A 1 95 ? 2.613 13.690 15.625 1.00 17.35 212 PHE A CA 1
ATOM 712 C C . PHE A 1 95 ? 3.728 14.029 16.599 1.00 17.86 212 PHE A C 1
ATOM 713 O O . PHE A 1 95 ? 4.687 14.717 16.241 1.00 22.52 212 PHE A O 1
ATOM 721 N N . THR A 1 96 ? 3.597 13.579 17.835 1.00 18.97 213 THR A N 1
ATOM 722 C CA . THR A 1 96 ? 4.628 13.803 18.838 1.00 17.72 213 THR A CA 1
ATOM 723 C C . THR A 1 96 ? 5.570 12.606 18.850 1.00 19.51 213 THR A C 1
ATOM 724 O O . THR A 1 96 ? 5.185 11.493 19.228 1.00 22.09 213 THR A O 1
ATOM 728 N N . HIS A 1 97 ? 6.799 12.839 18.414 1.00 18.32 214 HIS A N 1
ATOM 729 C CA . HIS A 1 97 ? 7.853 11.842 18.474 1.00 17.45 214 HIS A CA 1
ATOM 730 C C . HIS A 1 97 ? 8.469 11.844 19.864 1.00 19.13 214 HIS A C 1
ATOM 731 O O . HIS A 1 97 ? 8.865 12.897 20.374 1.00 18.75 214 HIS A O 1
ATOM 738 N N . LYS A 1 98 ? 8.538 10.666 20.486 1.00 23.09 215 LYS A N 1
ATOM 739 C CA . LYS A 1 98 ? 9.192 10.493 21.777 1.00 22.95 215 LYS A CA 1
ATOM 740 C C . LYS A 1 98 ? 10.420 9.621 21.555 1.00 22.80 215 LYS A C 1
ATOM 741 O O . LYS A 1 98 ? 10.296 8.449 21.185 1.00 26.63 215 LYS A O 1
ATOM 747 N N . GLY A 1 99 ? 11.594 10.187 21.769 1.00 22.37 216 GLY A N 1
ATOM 748 C CA . GLY A 1 99 ? 12.831 9.476 21.533 1.00 20.95 216 GLY A CA 1
ATOM 749 C C . GLY A 1 99 ? 13.926 10.450 21.143 1.00 20.11 216 GLY A C 1
ATOM 750 O O . GLY A 1 99 ? 13.802 11.661 21.316 1.00 21.63 216 GLY A O 1
ATOM 751 N N . THR A 1 100 ? 15.012 9.893 20.612 1.00 20.65 217 THR A N 1
ATOM 752 C CA . THR A 1 100 ? 16.170 10.713 20.291 1.00 19.73 217 THR A CA 1
ATOM 753 C C . THR A 1 100 ? 15.971 11.432 18.962 1.00 16.69 217 THR A C 1
ATOM 754 O O . THR A 1 100 ? 15.076 11.119 18.176 1.00 17.05 217 THR A O 1
ATOM 758 N N . ALA A 1 101 ? 16.826 12.422 18.719 1.00 18.80 218 ALA A N 1
ATOM 759 C CA . ALA A 1 101 ? 16.791 13.100 17.428 1.00 18.40 218 ALA A CA 1
ATOM 760 C C . ALA A 1 101 ? 17.087 12.167 16.261 1.00 18.49 218 ALA A C 1
ATOM 761 O O . ALA A 1 101 ? 16.342 12.221 15.266 1.00 19.20 218 ALA A O 1
ATOM 763 N N . PRO A 1 102 ? 18.102 11.296 16.303 1.00 20.22 219 PRO A N 1
ATOM 764 C CA . PRO A 1 102 ? 18.275 10.360 15.185 1.00 22.25 219 PRO A CA 1
ATOM 765 C C . PRO A 1 102 ? 17.083 9.443 14.969 1.00 22.37 219 PRO A C 1
ATOM 766 O O . PRO A 1 102 ? 16.862 9.004 13.835 1.00 24.90 219 PRO A O 1
ATOM 770 N N . GLN A 1 103 ? 16.295 9.156 16.013 1.00 18.25 220 GLN A N 1
ATOM 771 C CA . GLN A 1 103 ? 15.100 8.330 15.850 1.00 17.31 220 GLN A CA 1
ATOM 772 C C . GLN A 1 103 ? 13.948 9.071 15.176 1.00 16.81 220 GLN A C 1
ATOM 773 O O . GLN A 1 103 ? 12.953 8.439 14.814 1.00 17.28 220 GLN A O 1
ATOM 779 N N . ILE A 1 104 ? 14.062 10.386 14.971 1.00 15.25 221 ILE A N 1
ATOM 780 C CA . ILE A 1 104 ? 13.025 11.105 14.234 1.00 15.22 221 ILE A CA 1
ATOM 781 C C . ILE A 1 104 ? 12.798 10.464 12.876 1.00 16.10 221 ILE A C 1
ATOM 782 O O . ILE A 1 104 ? 11.660 10.345 12.406 1.00 16.77 221 ILE A O 1
ATOM 787 N N . ALA A 1 105 ? 13.885 10.033 12.233 1.00 17.84 222 ALA A N 1
ATOM 788 C CA . ALA A 1 105 ? 13.800 9.408 10.920 1.00 21.27 222 ALA A CA 1
ATOM 789 C C . ALA A 1 105 ? 12.921 8.164 10.948 1.00 19.12 222 ALA A C 1
ATOM 790 O O . ALA A 1 105 ? 12.171 7.894 9.999 1.00 19.36 222 ALA A O 1
ATOM 792 N N . GLU A 1 106 ? 13.015 7.388 12.026 1.00 16.73 223 GLU A N 1
ATOM 793 C CA . GLU A 1 106 ? 12.186 6.200 12.168 1.00 17.42 223 GLU A CA 1
ATOM 794 C C . GLU A 1 106 ? 10.720 6.572 12.331 1.00 16.80 223 GLU A C 1
ATOM 795 O O . GLU A 1 106 ? 9.841 5.917 11.763 1.00 17.10 223 GLU A O 1
ATOM 801 N N . SER A 1 107 ? 10.437 7.644 13.076 1.00 16.16 224 SER A N 1
ATOM 802 C CA . SER A 1 107 ? 9.062 8.111 13.209 1.00 17.30 224 SER A CA 1
ATOM 803 C C . SER A 1 107 ? 8.499 8.598 11.878 1.00 16.68 224 SER A C 1
ATOM 804 O O . SER A 1 107 ? 7.346 8.298 11.550 1.00 16.52 224 SER A O 1
ATOM 807 N N . PHE A 1 108 ? 9.291 9.339 11.091 1.00 16.07 225 PHE A N 1
ATOM 808 C CA . PHE A 1 108 ? 8.827 9.730 9.759 1.00 16.26 225 PHE A CA 1
ATOM 809 C C . PHE A 1 108 ? 8.452 8.507 8.926 1.00 16.14 225 PHE A C 1
ATOM 810 O O . PHE A 1 108 ? 7.427 8.510 8.235 1.00 16.82 225 PHE A O 1
ATOM 818 N N . GLN A 1 109 ? 9.275 7.455 8.966 1.00 16.29 226 GLN A N 1
ATOM 819 C CA . GLN A 1 109 ? 8.964 6.266 8.181 1.00 16.31 226 GLN A CA 1
ATOM 820 C C . GLN A 1 109 ? 7.701 5.585 8.692 1.00 14.93 226 GLN A C 1
ATOM 821 O O . GLN A 1 109 ? 6.862 5.157 7.894 1.00 17.42 226 GLN A O 1
ATOM 827 N N . ALA A 1 110 ? 7.545 5.484 10.016 1.00 15.28 227 ALA A N 1
ATOM 828 C CA . ALA A 1 110 ? 6.342 4.876 10.585 1.00 16.57 227 ALA A CA 1
ATOM 829 C C . ALA A 1 110 ? 5.096 5.693 10.260 1.00 15.90 227 ALA A C 1
ATOM 830 O O . ALA A 1 110 ? 4.032 5.129 9.964 1.00 16.79 227 ALA A O 1
ATOM 832 N N . ILE A 1 111 ? 5.205 7.023 10.317 1.00 16.42 228 ILE A N 1
ATOM 833 C CA . ILE A 1 111 ? 4.061 7.882 10.023 1.00 17.29 228 ILE A CA 1
ATOM 834 C C . ILE A 1 111 ? 3.636 7.724 8.571 1.00 16.41 228 ILE A C 1
ATOM 835 O O . ILE A 1 111 ? 2.464 7.455 8.271 1.00 17.77 228 ILE A O 1
ATOM 840 N N . TYR A 1 112 ? 4.579 7.905 7.644 1.00 15.67 229 TYR A N 1
ATOM 841 C CA . TYR A 1 112 ? 4.230 7.853 6.231 1.00 16.08 229 TYR A CA 1
ATOM 842 C C . TYR A 1 112 ? 3.803 6.452 5.800 1.00 15.77 229 TYR A C 1
ATOM 843 O O . TYR A 1 112 ? 2.900 6.307 4.970 1.00 16.51 229 TYR A O 1
ATOM 852 N N . SER A 1 113 ? 4.435 5.407 6.343 1.00 16.30 230 SER A N 1
ATOM 853 C CA . SER A 1 113 ? 4.127 4.064 5.862 1.00 16.80 230 SER A CA 1
ATOM 854 C C . SER A 1 113 ? 2.865 3.490 6.489 1.00 16.91 230 SER A C 1
ATOM 855 O O . SER A 1 113 ? 2.221 2.639 5.869 1.00 18.66 230 SER A O 1
ATOM 858 N N . HIS A 1 114 ? 2.495 3.923 7.702 1.00 16.56 231 HIS A N 1
ATOM 859 C CA . HIS A 1 114 ? 1.373 3.296 8.400 1.00 18.94 231 HIS A CA 1
ATOM 860 C C . HIS A 1 114 ? 0.428 4.246 9.125 1.00 18.66 231 HIS A C 1
ATOM 861 O O . HIS A 1 114 ? -0.795 4.089 9.048 1.00 19.22 231 HIS A O 1
ATOM 868 N N . LEU A 1 115 ? 0.970 5.206 9.873 1.00 17.72 232 LEU A N 1
ATOM 869 C CA . LEU A 1 115 ? 0.122 5.932 10.814 1.00 18.93 232 LEU A CA 1
ATOM 870 C C . LEU A 1 115 ? -0.853 6.864 10.108 1.00 19.46 232 LEU A C 1
ATOM 871 O O . LEU A 1 115 ? -1.993 7.011 10.556 1.00 20.64 232 LEU A O 1
ATOM 876 N N . LEU A 1 116 ? -0.437 7.508 9.013 1.00 18.22 233 LEU A N 1
ATOM 877 C CA . LEU A 1 116 ? -1.364 8.376 8.289 1.00 19.20 233 LEU A CA 1
ATOM 878 C C . LEU A 1 116 ? -2.574 7.590 7.801 1.00 20.11 233 LEU A C 1
ATOM 879 O O . LEU A 1 116 ? -3.723 7.981 8.038 1.00 20.92 233 LEU A O 1
ATOM 884 N N . ALA A 1 117 ? -2.334 6.469 7.116 1.00 19.71 234 ALA A N 1
ATOM 885 C CA . ALA A 1 117 ? -3.441 5.680 6.586 1.00 19.27 234 ALA A CA 1
ATOM 886 C C . ALA A 1 117 ? -4.334 5.160 7.705 1.00 23.53 234 ALA A C 1
ATOM 887 O O . ALA A 1 117 ? -5.562 5.136 7.567 1.00 25.08 234 ALA A O 1
ATOM 889 N N . GLU A 1 118 ? -3.737 4.770 8.833 1.00 23.12 235 GLU A N 1
ATOM 890 C CA . GLU A 1 118 ? -4.529 4.271 9.952 1.00 24.02 235 GLU A CA 1
ATOM 891 C C . GLU A 1 118 ? -5.438 5.349 10.534 1.00 25.61 235 GLU A C 1
ATOM 892 O O . GLU A 1 118 ? -6.491 5.031 11.095 1.00 28.05 235 GLU A O 1
ATOM 898 N N . ARG A 1 119 ? -5.057 6.623 10.407 1.00 24.44 236 ARG A N 1
ATOM 899 C CA . ARG A 1 119 ? -5.868 7.735 10.894 1.00 25.72 236 ARG A CA 1
ATOM 900 C C . ARG A 1 119 ? -6.759 8.340 9.820 1.00 24.25 236 ARG A C 1
ATOM 901 O O . ARG A 1 119 ? -7.524 9.264 10.122 1.00 26.26 236 ARG A O 1
ATOM 909 N N . GLY A 1 120 ? -6.663 7.873 8.578 1.00 23.09 237 GLY A N 1
ATOM 910 C CA . GLY A 1 120 ? -7.418 8.489 7.506 1.00 24.03 237 GLY A CA 1
ATOM 911 C C . GLY A 1 120 ? -6.897 9.841 7.078 1.00 22.86 237 GLY A C 1
ATOM 912 O O . GLY A 1 120 ? -7.648 10.632 6.496 1.00 26.63 237 GLY A O 1
ATOM 913 N N . LEU A 1 121 ? -5.628 10.130 7.352 1.00 21.94 238 LEU A N 1
ATOM 914 C CA . LEU A 1 121 ? -5.012 11.391 6.965 1.00 23.01 238 LEU A CA 1
ATOM 915 C C . LEU A 1 121 ? -4.307 11.206 5.628 1.00 23.67 238 LEU A C 1
ATOM 916 O O . LEU A 1 121 ? -3.575 10.229 5.435 1.00 25.05 238 LEU A O 1
ATOM 921 N N . GLU A 1 122 ? -4.526 12.143 4.711 1.00 23.26 239 GLU A N 1
ATOM 922 C CA . GLU A 1 122 ? -4.015 12.023 3.355 1.00 20.44 239 GLU A CA 1
ATOM 923 C C . GLU A 1 122 ? -2.871 13.000 3.163 1.00 19.10 239 GLU A C 1
ATOM 924 O O . GLU A 1 122 ? -3.093 14.216 3.235 1.00 18.42 239 GLU A O 1
ATOM 930 N N . PRO A 1 123 ? -1.647 12.531 2.933 1.00 17.55 240 PRO A N 1
ATOM 931 C CA . PRO A 1 123 ? -0.515 13.459 2.828 1.00 17.58 240 PRO A CA 1
ATOM 932 C C . PRO A 1 123 ? -0.587 14.293 1.559 1.00 17.62 240 PRO A C 1
ATOM 933 O O . PRO A 1 123 ? -1.073 13.856 0.513 1.00 19.46 240 PRO A O 1
ATOM 937 N N . LYS A 1 124 ? -0.100 15.526 1.670 1.00 16.60 241 LYS A N 1
ATOM 938 C CA . LYS A 1 124 ? -0.087 16.468 0.555 1.00 16.86 241 LYS A CA 1
ATOM 939 C C . LYS A 1 124 ? 1.328 17.006 0.431 1.00 17.58 241 LYS A C 1
ATOM 940 O O . LYS A 1 124 ? 1.774 17.767 1.295 1.00 19.93 241 LYS A O 1
ATOM 946 N N . ALA A 1 125 ? 2.013 16.633 -0.650 1.00 18.46 242 ALA A N 1
ATOM 947 C CA . ALA A 1 125 ? 3.419 16.977 -0.843 1.00 17.90 242 ALA A CA 1
ATOM 948 C C . ALA A 1 125 ? 3.663 18.467 -0.638 1.00 16.62 242 ALA A C 1
ATOM 949 O O . ALA A 1 125 ? 3.031 19.315 -1.283 1.00 18.06 242 ALA A O 1
ATOM 951 N N . GLY A 1 126 ? 4.585 18.781 0.269 1.00 15.05 243 GLY A N 1
ATOM 952 C CA . GLY A 1 126 ? 4.896 20.165 0.587 1.00 14.89 243 GLY A CA 1
ATOM 953 C C . GLY A 1 126 ? 6.184 20.274 1.374 1.00 14.54 243 GLY A C 1
ATOM 954 O O . GLY A 1 126 ? 7.230 19.794 0.928 1.00 17.77 243 GLY A O 1
ATOM 955 N N . VAL A 1 127 ? 6.117 20.885 2.553 1.00 13.50 244 VAL A N 1
ATOM 956 C CA . VAL A 1 127 ? 7.279 21.086 3.410 1.00 13.78 244 VAL A CA 1
ATOM 957 C C . VAL A 1 127 ? 6.935 20.538 4.787 1.00 14.77 244 VAL A C 1
ATOM 958 O O . VAL A 1 127 ? 6.032 21.054 5.454 1.00 15.42 244 VAL A O 1
ATOM 962 N N . ASP A 1 128 ? 7.646 19.495 5.207 1.00 13.79 245 ASP A N 1
ATOM 963 C CA . ASP A 1 128 ? 7.487 18.919 6.533 1.00 13.95 245 ASP A CA 1
ATOM 964 C C . ASP A 1 128 ? 8.455 19.610 7.479 1.00 12.90 245 ASP A C 1
ATOM 965 O O . ASP A 1 128 ? 9.483 20.146 7.058 1.00 14.92 245 ASP A O 1
ATOM 970 N N . PHE A 1 129 ? 8.152 19.566 8.778 1.00 13.40 246 PHE A N 1
ATOM 971 C CA . PHE A 1 129 ? 9.161 20.046 9.710 1.00 13.81 246 PHE A CA 1
ATOM 972 C C . PHE A 1 129 ? 9.073 19.387 11.073 1.00 15.01 246 PHE A C 1
ATOM 973 O O . PHE A 1 129 ? 8.013 18.924 11.510 1.00 14.81 246 PHE A O 1
ATOM 981 N N . GLU A 1 130 ? 10.238 19.326 11.711 1.00 13.73 247 GLU A N 1
ATOM 982 C CA . GLU A 1 130 ? 10.397 18.990 13.111 1.00 15.27 247 GLU A CA 1
ATOM 983 C C . GLU A 1 130 ? 10.307 20.272 13.926 1.00 12.73 247 GLU A C 1
ATOM 984 O O . GLU A 1 130 ? 10.901 21.292 13.564 1.00 14.23 247 GLU A O 1
ATOM 990 N N . TYR A 1 131 ? 9.597 20.200 15.046 1.00 15.04 248 TYR A N 1
ATOM 991 C CA . TYR A 1 131 ? 9.321 21.346 15.907 1.00 13.60 248 TYR A CA 1
ATOM 992 C C . TYR A 1 131 ? 9.903 21.030 17.280 1.00 14.32 248 TYR A C 1
ATOM 993 O O . TYR A 1 131 ? 9.425 20.116 17.971 1.00 15.19 248 TYR A O 1
ATOM 1002 N N . TYR A 1 132 ? 10.963 21.747 17.652 1.00 14.97 249 TYR A N 1
ATOM 1003 C CA . TYR A 1 132 ? 11.710 21.501 18.881 1.00 14.32 249 TYR A CA 1
ATOM 1004 C C . TYR A 1 132 ? 11.385 22.615 19.870 1.00 14.51 249 TYR A C 1
ATOM 1005 O O . TYR A 1 132 ? 11.742 23.772 19.642 1.00 17.46 249 TYR A O 1
ATOM 1014 N N . ASP A 1 133 ? 10.734 22.272 20.974 1.00 17.22 250 ASP A N 1
ATOM 1015 C CA . ASP A 1 133 ? 10.525 23.253 22.034 1.00 16.27 250 ASP A CA 1
ATOM 1016 C C . ASP A 1 133 ? 11.209 22.804 23.319 1.00 16.65 250 ASP A C 1
ATOM 1017 O O . ASP A 1 133 ? 12.147 22.000 23.274 1.00 18.51 250 ASP A O 1
ATOM 1022 N N . GLN A 1 134 ? 10.750 23.293 24.472 1.00 17.80 251 GLN A N 1
ATOM 1023 C CA . GLN A 1 134 ? 11.418 22.931 25.719 1.00 17.15 251 GLN A CA 1
ATOM 1024 C C . GLN A 1 134 ? 11.213 21.472 26.114 1.00 18.57 251 GLN A C 1
ATOM 1025 O O . GLN A 1 134 ? 11.903 20.996 27.023 1.00 19.73 251 GLN A O 1
ATOM 1031 N N . ARG A 1 135 ? 10.301 20.751 25.453 1.00 18.75 252 ARG A N 1
ATOM 1032 C CA . ARG A 1 135 ? 10.214 19.307 25.624 1.00 18.83 252 ARG A CA 1
ATOM 1033 C C . ARG A 1 135 ? 11.406 18.574 25.024 1.00 18.73 252 ARG A C 1
ATOM 1034 O O . ARG A 1 135 ? 11.597 17.390 25.323 1.00 20.18 252 ARG A O 1
ATOM 1042 N N . PHE A 1 136 ? 12.196 19.235 24.180 1.00 17.19 253 PHE A N 1
ATOM 1043 C CA . PHE A 1 136 ? 13.402 18.634 23.627 1.00 18.07 253 PHE A CA 1
ATOM 1044 C C . PHE A 1 136 ? 14.548 18.868 24.605 1.00 20.53 253 PHE A C 1
ATOM 1045 O O . PHE A 1 136 ? 14.920 20.017 24.869 1.00 22.51 253 PHE A O 1
ATOM 1053 N N . ARG A 1 137 ? 15.098 17.784 25.147 1.00 21.80 254 ARG A N 1
ATOM 1054 C CA . ARG A 1 137 ? 16.090 17.852 26.212 1.00 26.05 254 ARG A CA 1
ATOM 1055 C C . ARG A 1 137 ? 17.503 17.552 25.737 1.00 27.76 254 ARG A C 1
ATOM 1056 O O . ARG A 1 137 ? 18.427 17.521 26.558 1.00 32.64 254 ARG A O 1
ATOM 1064 N N . GLY A 1 138 ? 17.700 17.339 24.445 1.00 24.90 255 GLY A N 1
ATOM 1065 C CA . GLY A 1 138 ? 18.989 16.957 23.931 1.00 26.08 255 GLY A CA 1
ATOM 1066 C C . GLY A 1 138 ? 18.845 15.885 22.873 1.00 22.15 255 GLY A C 1
ATOM 1067 O O . GLY A 1 138 ? 17.906 15.085 22.895 1.00 23.17 255 GLY A O 1
ATOM 1068 N N . PRO A 1 139 ? 19.775 15.857 21.918 1.00 23.27 256 PRO A N 1
ATOM 1069 C CA . PRO A 1 139 ? 19.601 14.978 20.750 1.00 22.97 256 PRO A CA 1
ATOM 1070 C C . PRO A 1 139 ? 19.597 13.493 21.065 1.00 22.82 256 PRO A C 1
ATOM 1071 O O . PRO A 1 139 ? 19.005 12.722 20.303 1.00 21.77 256 PRO A O 1
ATOM 1075 N N . LEU A 1 140 ? 20.227 13.060 22.153 1.00 21.98 257 LEU A N 1
ATOM 1076 C CA . LEU A 1 140 ? 20.294 11.639 22.478 1.00 22.83 257 LEU A CA 1
ATOM 1077 C C . LEU A 1 140 ? 19.464 11.266 23.701 1.00 23.05 257 LEU A C 1
ATOM 1078 O O . LEU A 1 140 ? 19.525 10.117 24.150 1.00 25.55 257 LEU A O 1
ATOM 1083 N N . ASP A 1 141 ? 18.688 12.196 24.246 1.00 23.47 258 ASP A N 1
ATOM 1084 C CA . ASP A 1 141 ? 17.875 11.885 25.413 1.00 22.59 258 ASP A CA 1
ATOM 1085 C C . ASP A 1 141 ? 16.649 11.093 24.981 1.00 22.96 258 ASP A C 1
ATOM 1086 O O . ASP A 1 141 ? 15.845 11.601 24.189 1.00 23.58 258 ASP A O 1
ATOM 1091 N N . PRO A 1 142 ? 16.461 9.862 25.475 1.00 24.49 259 PRO A N 1
ATOM 1092 C CA . PRO A 1 142 ? 15.287 9.072 25.066 1.00 25.47 259 PRO A CA 1
ATOM 1093 C C . PRO A 1 142 ? 13.970 9.673 25.508 1.00 23.99 259 PRO A C 1
ATOM 1094 O O . PRO A 1 142 ? 12.919 9.280 24.989 1.00 25.77 259 PRO A O 1
ATOM 1098 N N . ASN A 1 143 ? 13.988 10.616 26.444 1.00 24.20 260 ASN A N 1
ATOM 1099 C CA . ASN A 1 143 ? 12.777 11.266 26.915 1.00 25.09 260 ASN A CA 1
ATOM 1100 C C . ASN A 1 143 ? 12.513 12.593 26.225 1.00 24.38 260 ASN A C 1
ATOM 1101 O O . ASN A 1 143 ? 11.564 13.292 26.595 1.00 26.78 260 ASN A O 1
ATOM 1106 N N . SER A 1 144 ? 13.318 12.951 25.231 1.00 23.20 261 SER A N 1
ATOM 1107 C CA . SER A 1 144 ? 13.013 14.120 24.425 1.00 19.87 261 SER A CA 1
ATOM 1108 C C . SER A 1 144 ? 11.720 13.899 23.657 1.00 19.27 261 SER A C 1
ATOM 1109 O O . SER A 1 144 ? 11.359 12.770 23.315 1.00 21.37 261 SER A O 1
ATOM 1112 N N . GLN A 1 145 ? 11.011 14.994 23.405 1.00 19.24 262 GLN A N 1
ATOM 1113 C CA . GLN A 1 145 ? 9.860 14.982 22.520 1.00 19.45 262 GLN A CA 1
ATOM 1114 C C . GLN A 1 145 ? 10.054 16.043 21.452 1.00 19.17 262 GLN A C 1
ATOM 1115 O O . GLN A 1 145 ? 10.580 17.128 21.727 1.00 19.88 262 GLN A O 1
ATOM 1121 N N . VAL A 1 146 ? 9.650 15.710 20.230 1.00 17.37 263 VAL A N 1
ATOM 1122 C CA . VAL A 1 146 ? 9.730 16.599 19.076 1.00 16.57 263 VAL A CA 1
ATOM 1123 C C . VAL A 1 146 ? 8.431 16.427 18.307 1.00 15.06 263 VAL A C 1
ATOM 1124 O O . VAL A 1 146 ? 8.017 15.293 18.045 1.00 18.53 263 VAL A O 1
ATOM 1128 N N . ASP A 1 147 ? 7.761 17.525 17.972 1.00 15.50 264 ASP A N 1
ATOM 1129 C CA . ASP A 1 147 ? 6.567 17.409 17.146 1.00 14.85 264 ASP A CA 1
ATOM 1130 C C . ASP A 1 147 ? 6.952 17.346 15.674 1.00 15.82 264 ASP A C 1
ATOM 1131 O O . ASP A 1 147 ? 7.843 18.067 15.218 1.00 16.79 264 ASP A O 1
ATOM 1136 N N . LEU A 1 148 ? 6.287 16.469 14.935 1.00 14.67 265 LEU A N 1
ATOM 1137 C CA . LEU A 1 148 ? 6.524 16.287 13.509 1.00 13.91 265 LEU A CA 1
ATOM 1138 C C . LEU A 1 148 ? 5.278 16.768 12.779 1.00 13.78 265 LEU A C 1
ATOM 1139 O O . LEU A 1 148 ? 4.190 16.200 12.954 1.00 16.76 265 LEU A O 1
ATOM 1144 N N . TYR A 1 149 ? 5.436 17.833 11.994 1.00 13.58 266 TYR A N 1
ATOM 1145 C CA . TYR A 1 149 ? 4.339 18.443 11.250 1.00 14.38 266 TYR A CA 1
ATOM 1146 C C . TYR A 1 149 ? 4.331 17.868 9.837 1.00 14.41 266 TYR A C 1
ATOM 1147 O O . TYR A 1 149 ? 5.236 18.140 9.037 1.00 14.61 266 TYR A O 1
ATOM 1156 N N . ILE A 1 150 ? 3.305 17.087 9.528 1.00 14.58 267 ILE A N 1
ATOM 1157 C CA . ILE A 1 150 ? 3.172 16.372 8.262 1.00 14.39 267 ILE A CA 1
ATOM 1158 C C . ILE A 1 150 ? 2.109 17.070 7.423 1.00 14.68 267 ILE A C 1
ATOM 1159 O O . ILE A 1 150 ? 0.935 17.070 7.811 1.00 16.16 267 ILE A O 1
ATOM 1164 N N . PRO A 1 151 ? 2.453 17.647 6.270 1.00 14.57 268 PRO A N 1
ATOM 1165 C CA . PRO A 1 151 ? 1.434 18.326 5.455 1.00 15.14 268 PRO A CA 1
ATOM 1166 C C . PRO A 1 151 ? 0.403 17.351 4.910 1.00 16.45 268 PRO A C 1
ATOM 1167 O O . PRO A 1 151 ? 0.739 16.266 4.418 1.00 15.60 268 PRO A O 1
ATOM 1171 N N . ILE A 1 152 ? -0.867 17.761 4.986 1.00 16.59 269 ILE A N 1
ATOM 1172 C CA . ILE A 1 152 ? -1.992 16.908 4.625 1.00 16.04 269 ILE A CA 1
ATOM 1173 C C . ILE A 1 152 ? -3.033 17.703 3.848 1.00 16.74 269 ILE A C 1
ATOM 1174 O O . ILE A 1 152 ? -3.040 18.938 3.844 1.00 19.25 269 ILE A O 1
ATOM 1179 N N . TYR A 1 153 ? -3.927 16.969 3.186 1.00 18.59 270 TYR A N 1
ATOM 1180 C CA . TYR A 1 153 ? -5.123 17.556 2.591 1.00 20.86 270 TYR A CA 1
ATOM 1181 C C . TYR A 1 153 ? -6.143 17.880 3.669 1.00 24.72 270 TYR A C 1
ATOM 1182 O O . TYR A 1 153 ? -6.159 17.249 4.725 1.00 23.38 270 TYR A O 1
ATOM 1192 N N . ARG B 1 6 ? 10.858 1.625 -10.973 1.00 29.38 123 ARG B N 1
ATOM 1193 C CA . ARG B 1 6 ? 10.902 0.166 -11.118 1.00 25.30 123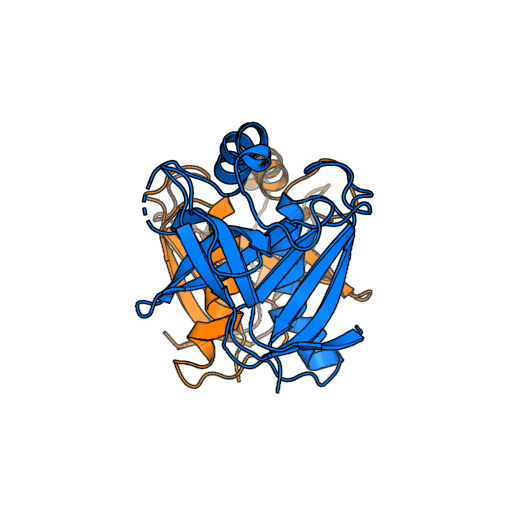 ARG B CA 1
ATOM 1194 C C . ARG B 1 6 ? 9.858 -0.527 -10.240 1.00 20.61 123 ARG B C 1
ATOM 1195 O O . ARG B 1 6 ? 9.874 -0.404 -9.019 1.00 22.56 123 ARG B O 1
ATOM 1203 N N . ILE B 1 7 ? 8.949 -1.260 -10.874 1.00 19.45 124 ILE B N 1
ATOM 1204 C CA . ILE B 1 7 ? 7.811 -1.879 -10.203 1.00 16.91 124 ILE B CA 1
ATOM 1205 C C . ILE B 1 7 ? 8.041 -3.384 -10.182 1.00 18.69 124 ILE B C 1
ATOM 1206 O O . ILE B 1 7 ? 8.203 -4.005 -11.240 1.00 20.94 124 ILE B O 1
ATOM 1211 N N . VAL B 1 8 ? 8.044 -3.969 -8.984 1.00 18.55 125 VAL B N 1
ATOM 1212 C CA . VAL B 1 8 ? 8.389 -5.375 -8.778 1.00 20.92 125 VAL B CA 1
ATOM 1213 C C . VAL B 1 8 ? 7.308 -6.017 -7.918 1.00 19.44 125 VAL B C 1
ATOM 1214 O O . VAL B 1 8 ? 6.910 -5.456 -6.892 1.00 19.92 125 VAL B O 1
ATOM 1218 N N . GLU B 1 9 ? 6.835 -7.190 -8.329 1.00 18.74 126 GLU B N 1
ATOM 1219 C CA . GLU B 1 9 ? 5.974 -8.010 -7.492 1.00 18.25 126 GLU B CA 1
ATOM 1220 C C . GLU B 1 9 ? 6.773 -9.198 -6.983 1.00 18.17 126 GLU B C 1
ATOM 1221 O O . GLU B 1 9 ? 7.512 -9.831 -7.742 1.00 20.21 126 GLU B O 1
ATOM 1227 N N . ARG B 1 10 ? 6.634 -9.490 -5.694 1.00 15.87 127 ARG B N 1
ATOM 1228 C CA . ARG B 1 10 ? 7.300 -10.665 -5.156 1.00 16.09 127 ARG B CA 1
ATOM 1229 C C . ARG B 1 10 ? 6.332 -11.473 -4.309 1.00 14.67 127 ARG B C 1
ATOM 1230 O O . ARG B 1 10 ? 5.469 -10.902 -3.628 1.00 16.88 127 ARG B O 1
ATOM 1238 N N . PRO B 1 11 ? 6.453 -12.796 -4.323 1.00 15.76 128 PRO B N 1
ATOM 1239 C CA . PRO B 1 11 ? 5.718 -13.611 -3.354 1.00 15.17 128 PRO B CA 1
ATOM 1240 C C . PRO B 1 11 ? 6.283 -13.403 -1.959 1.00 13.83 128 PRO B C 1
ATOM 1241 O O . PRO B 1 11 ? 7.329 -12.778 -1.752 1.00 15.27 128 PRO B O 1
ATOM 1245 N N . ALA B 1 12 ? 5.547 -13.921 -0.982 1.00 15.32 129 ALA B N 1
ATOM 1246 C CA . ALA B 1 12 ? 6.004 -13.895 0.397 1.00 14.62 129 ALA B CA 1
ATOM 1247 C C . ALA B 1 12 ? 7.349 -14.603 0.525 1.00 13.83 129 ALA B C 1
ATOM 1248 O O . ALA B 1 12 ? 7.667 -15.531 -0.227 1.00 15.67 129 ALA B O 1
ATOM 1250 N N . PHE B 1 13 ? 8.156 -14.136 1.476 1.00 13.09 130 PHE B N 1
ATOM 1251 C CA . PHE B 1 13 ? 9.432 -14.774 1.766 1.00 13.62 130 PHE B CA 1
ATOM 1252 C C . PHE B 1 13 ? 9.769 -14.611 3.239 1.00 12.26 130 PHE B C 1
ATOM 1253 O O . PHE B 1 13 ? 9.271 -13.710 3.918 1.00 13.45 130 PHE B O 1
ATOM 1261 N N . SER B 1 14 ? 10.630 -15.502 3.719 1.00 13.77 131 SER B N 1
ATOM 1262 C CA . SER B 1 14 ? 11.011 -15.566 5.119 1.00 12.52 131 SER B CA 1
ATOM 1263 C C . SER B 1 14 ? 12.398 -14.960 5.298 1.00 13.59 131 SER B C 1
ATOM 1264 O O . SER B 1 14 ? 13.303 -15.207 4.497 1.00 13.78 131 SER B O 1
ATOM 1267 N N . VAL B 1 15 ? 12.555 -14.156 6.346 1.00 13.89 132 VAL B N 1
ATOM 1268 C CA . VAL B 1 15 ? 13.823 -13.524 6.685 1.00 12.83 132 VAL B CA 1
ATOM 1269 C C . VAL B 1 15 ? 14.186 -13.908 8.109 1.00 12.71 132 VAL B C 1
ATOM 1270 O O . VAL B 1 15 ? 13.336 -13.872 9.005 1.00 15.24 132 VAL B O 1
ATOM 1274 N N . VAL B 1 16 ? 15.446 -14.280 8.318 1.00 13.03 133 VAL B N 1
ATOM 1275 C CA . VAL B 1 16 ? 15.968 -14.588 9.643 1.00 12.90 133 VAL B CA 1
ATOM 1276 C C . VAL B 1 16 ? 17.082 -13.604 9.983 1.00 13.55 133 VAL B C 1
ATOM 1277 O O . VAL B 1 16 ? 17.975 -13.353 9.163 1.00 13.22 133 VAL B O 1
ATOM 1281 N N . GLY B 1 17 ? 17.013 -13.028 11.177 1.00 14.02 134 GLY B N 1
ATOM 1282 C CA . GLY B 1 17 ? 18.057 -12.123 11.615 1.00 14.57 134 GLY B CA 1
ATOM 1283 C C . GLY B 1 17 ? 17.798 -11.530 12.981 1.00 15.21 134 GLY B C 1
ATOM 1284 O O . GLY B 1 17 ? 17.103 -12.130 13.803 1.00 15.86 134 GLY B O 1
ATOM 1285 N N . MET B 1 18 ? 18.364 -10.356 13.241 1.00 14.68 135 MET B N 1
ATOM 1286 C CA . MET B 1 18 ? 18.303 -9.741 14.557 1.00 14.72 135 MET B CA 1
ATOM 1287 C C . MET B 1 18 ? 17.445 -8.484 14.521 1.00 13.66 135 MET B C 1
ATOM 1288 O O . MET B 1 18 ? 17.338 -7.822 13.487 1.00 15.21 135 MET B O 1
ATOM 1293 N N . GLU B 1 19 ? 16.852 -8.161 15.668 1.00 16.18 136 GLU B N 1
ATOM 1294 C CA . GLU B 1 19 ? 15.836 -7.126 15.793 1.00 17.82 136 GLU B CA 1
ATOM 1295 C C . GLU B 1 19 ? 16.371 -5.871 16.464 1.00 20.61 136 GLU B C 1
ATOM 1296 O O . GLU B 1 19 ? 17.233 -5.926 17.349 1.00 22.28 136 GLU B O 1
ATOM 1302 N N . TYR B 1 20 ? 15.800 -4.741 16.056 1.00 19.51 137 TYR B N 1
ATOM 1303 C CA . TYR B 1 20 ? 15.971 -3.458 16.721 1.00 21.07 137 TYR B CA 1
ATOM 1304 C C . TYR B 1 20 ? 14.610 -2.981 17.211 1.00 25.65 137 TYR B C 1
ATOM 1305 O O . TYR B 1 20 ? 13.629 -2.992 16.455 1.00 22.57 137 TYR B O 1
ATOM 1314 N N . PHE B 1 21 ? 14.555 -2.584 18.478 1.00 28.21 138 PHE B N 1
ATOM 1315 C CA . PHE B 1 21 ? 13.414 -1.897 19.058 1.00 31.54 138 PHE B CA 1
ATOM 1316 C C . PHE B 1 21 ? 13.865 -0.498 19.454 1.00 37.18 138 PHE B C 1
ATOM 1317 O O . PHE B 1 21 ? 14.942 -0.326 20.030 1.00 39.81 138 PHE B O 1
ATOM 1325 N N . GLY B 1 22 ? 13.048 0.500 19.155 1.00 38.39 139 GLY B N 1
ATOM 1326 C CA . GLY B 1 22 ? 13.380 1.827 19.638 1.00 39.69 139 GLY B CA 1
ATOM 1327 C C . GLY B 1 22 ? 13.380 1.974 21.149 1.00 38.25 139 GLY B C 1
ATOM 1328 O O . GLY B 1 22 ? 13.713 3.052 21.649 1.00 35.85 139 GLY B O 1
ATOM 1329 N N . SER B 1 23 ? 13.041 0.912 21.885 1.00 40.49 140 SER B N 1
ATOM 1330 C CA . SER B 1 23 ? 12.855 0.996 23.328 1.00 41.51 140 SER B CA 1
ATOM 1331 C C . SER B 1 23 ? 14.159 0.859 24.102 1.00 40.37 140 SER B C 1
ATOM 1332 O O . SER B 1 23 ? 14.268 1.405 25.205 1.00 42.18 140 SER B O 1
ATOM 1335 N N . ALA B 1 24 ? 15.138 0.141 23.571 1.00 36.82 141 ALA B N 1
ATOM 1336 C CA . ALA B 1 24 ? 16.416 0.003 24.264 1.00 34.54 141 ALA B CA 1
ATOM 1337 C C . ALA B 1 24 ? 17.184 1.314 24.167 1.00 31.03 141 ALA B C 1
ATOM 1338 O O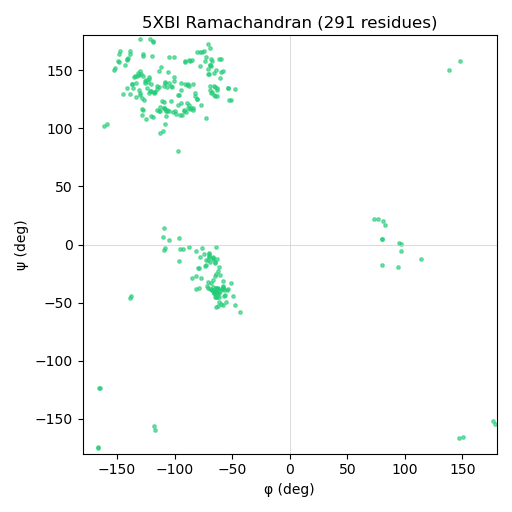 . ALA B 1 24 ? 17.677 1.646 23.081 1.00 30.11 141 ALA B O 1
ATOM 1340 N N . PRO B 1 25 ? 17.325 2.075 25.255 1.00 28.25 142 PRO B N 1
ATOM 1341 C CA . PRO B 1 25 ? 17.886 3.431 25.148 1.00 28.29 142 PRO B CA 1
ATOM 1342 C C . PRO B 1 25 ? 19.344 3.385 24.720 1.00 27.13 142 PRO B C 1
ATOM 1343 O O . PRO B 1 25 ? 20.159 2.669 25.308 1.00 29.25 142 PRO B O 1
ATOM 1347 N N . GLY B 1 26 ? 19.668 4.158 23.690 1.00 25.99 143 GLY B N 1
ATOM 1348 C CA . GLY B 1 26 ? 21.004 4.204 23.154 1.00 24.86 143 GLY B CA 1
ATOM 1349 C C . GLY B 1 26 ? 21.253 3.265 21.997 1.00 23.62 143 GLY B C 1
ATOM 1350 O O . GLY B 1 26 ? 22.215 3.470 21.246 1.00 27.09 143 GLY B O 1
ATOM 1351 N N . ASP B 1 27 ? 20.424 2.238 21.832 1.00 21.28 144 ASP B N 1
ATOM 1352 C CA . ASP B 1 27 ? 20.594 1.341 20.702 1.00 19.06 144 ASP B CA 1
ATOM 1353 C C . ASP B 1 27 ? 20.194 2.050 19.415 1.00 20.50 144 ASP B C 1
ATOM 1354 O O . ASP B 1 27 ? 19.370 2.972 19.411 1.00 22.79 144 ASP B O 1
ATOM 1359 N N . THR B 1 28 ? 20.819 1.629 18.319 1.00 19.58 145 THR B N 1
ATOM 1360 C CA . THR B 1 28 ? 20.577 2.199 17.005 1.00 19.59 145 THR B CA 1
ATOM 1361 C C . THR B 1 28 ? 20.575 1.071 15.985 1.00 17.05 145 THR B C 1
ATOM 1362 O O . THR B 1 28 ? 21.091 -0.020 16.238 1.00 17.61 145 THR B O 1
ATOM 1366 N N . ILE B 1 29 ? 19.982 1.349 14.825 1.00 18.10 146 ILE B N 1
ATOM 1367 C CA . ILE B 1 29 ? 20.046 0.411 13.709 1.00 18.57 146 ILE B CA 1
ATOM 1368 C C . ILE B 1 29 ? 21.496 0.130 13.330 1.00 18.10 146 ILE B C 1
ATOM 1369 O O . ILE B 1 29 ? 21.861 -1.003 12.997 1.00 16.57 146 ILE B O 1
ATOM 1374 N N . GLY B 1 30 ? 22.352 1.150 13.387 1.00 17.57 147 GLY B N 1
ATOM 1375 C CA . GLY B 1 30 ? 23.757 0.934 13.076 1.00 19.70 147 GLY B CA 1
ATOM 1376 C C . GLY B 1 30 ? 24.420 -0.056 14.016 1.00 19.52 147 GLY B C 1
ATOM 1377 O O . GLY B 1 30 ? 25.193 -0.919 13.586 1.00 19.79 147 GLY B O 1
ATOM 1378 N N . GLN B 1 31 ? 24.113 0.039 15.312 1.00 18.82 148 GLN B N 1
ATOM 1379 C CA . GLN B 1 31 ? 24.679 -0.914 16.262 1.00 19.69 148 GLN B CA 1
ATOM 1380 C C . GLN B 1 31 ? 24.071 -2.298 16.094 1.00 17.66 148 GLN B C 1
ATOM 1381 O O . GLN B 1 31 ? 24.759 -3.303 16.311 1.00 18.97 148 GLN B O 1
ATOM 1387 N N . LEU B 1 32 ? 22.799 -2.373 15.699 1.00 16.98 149 LEU B N 1
ATOM 1388 C CA . LEU B 1 32 ? 22.206 -3.668 15.374 1.00 16.44 149 LEU B CA 1
ATOM 1389 C C . LEU B 1 32 ? 23.032 -4.380 14.311 1.00 16.24 149 LEU B C 1
ATOM 1390 O O . LEU B 1 32 ? 23.401 -5.551 14.470 1.00 16.61 149 LEU B O 1
ATOM 1395 N N . TRP B 1 33 ? 23.360 -3.675 13.225 1.00 15.69 150 TRP B N 1
ATOM 1396 C CA . TRP B 1 33 ? 24.155 -4.296 12.172 1.00 16.52 150 TRP B CA 1
ATOM 1397 C C . TRP B 1 33 ? 25.538 -4.675 12.677 1.00 17.23 150 TRP B C 1
ATOM 1398 O O . TRP B 1 33 ? 26.075 -5.718 12.292 1.00 18.54 150 TRP B O 1
ATOM 1409 N N . GLU B 1 34 ? 26.134 -3.848 13.544 1.00 18.45 151 GLU B N 1
ATOM 1410 C CA . GLU B 1 34 ? 27.461 -4.162 14.071 1.00 20.14 151 GLU B CA 1
ATOM 1411 C C . GLU B 1 34 ? 27.453 -5.459 14.868 1.00 21.10 151 GLU B C 1
ATOM 1412 O O . GLU B 1 34 ? 28.379 -6.276 14.755 1.00 21.99 151 GLU B O 1
ATOM 1418 N N . ARG B 1 35 ? 26.423 -5.672 15.686 1.00 18.91 152 ARG B N 1
ATOM 1419 C CA . ARG B 1 35 ? 26.384 -6.921 16.433 1.00 20.74 152 ARG B CA 1
ATOM 1420 C C . ARG B 1 35 ? 25.908 -8.093 15.588 1.00 18.12 152 ARG B C 1
ATOM 1421 O O . ARG B 1 35 ? 26.205 -9.244 15.930 1.00 21.28 152 ARG B O 1
ATOM 1429 N N . PHE B 1 36 ? 25.223 -7.826 14.476 1.00 17.29 153 PHE B N 1
ATOM 1430 C CA . PHE B 1 36 ? 24.751 -8.895 13.600 1.00 17.74 153 PHE B CA 1
ATOM 1431 C C . PHE B 1 36 ? 25.872 -9.433 12.720 1.00 19.26 153 PHE B C 1
ATOM 1432 O O . PHE B 1 36 ? 25.945 -10.645 12.486 1.00 19.75 153 PHE B O 1
ATOM 1440 N N . ILE B 1 37 ? 26.759 -8.556 12.250 1.00 21.87 154 ILE B N 1
ATOM 1441 C CA . ILE B 1 37 ? 27.860 -8.900 11.347 1.00 24.94 154 ILE B CA 1
ATOM 1442 C C . ILE B 1 37 ? 28.565 -10.195 11.747 1.00 22.16 154 ILE B C 1
ATOM 1443 O O . ILE B 1 37 ? 28.607 -11.130 10.934 1.00 21.82 154 ILE B O 1
ATOM 1448 N N . PRO B 1 38 ? 29.120 -10.317 12.962 1.00 22.12 155 PRO B N 1
ATOM 1449 C CA . PRO B 1 38 ? 29.876 -11.536 13.296 1.00 19.38 155 PRO B CA 1
ATOM 1450 C C . PRO B 1 38 ? 29.020 -12.776 13.451 1.00 19.78 155 PRO B C 1
ATOM 1451 O O . PRO B 1 38 ? 29.579 -13.873 13.583 1.00 22.47 155 PRO B O 1
ATOM 1455 N N . ARG B 1 39 ? 27.698 -12.652 13.435 1.00 19.06 156 ARG B N 1
ATOM 1456 C CA . ARG B 1 39 ? 26.812 -13.791 13.613 1.00 18.14 156 ARG B CA 1
ATOM 1457 C C . ARG B 1 39 ? 26.089 -14.186 12.336 1.00 16.83 156 ARG B C 1
ATOM 1458 O O . ARG B 1 39 ? 25.377 -15.198 12.335 1.00 17.01 156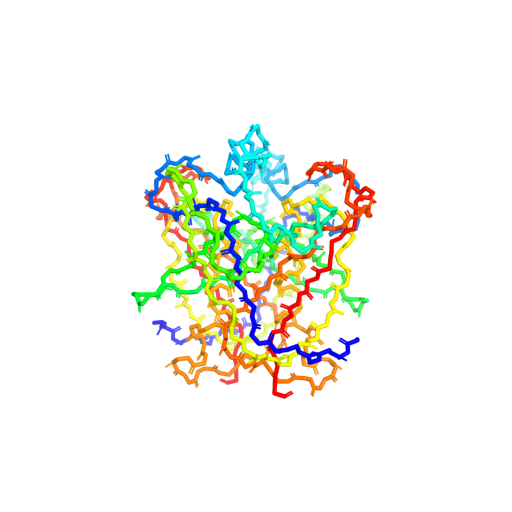 ARG B O 1
ATOM 1466 N N . GLU B 1 40 ? 26.262 -13.426 11.251 1.00 16.97 157 GLU B N 1
ATOM 1467 C CA . GLU B 1 40 ? 25.531 -13.700 10.017 1.00 16.92 157 GLU B CA 1
ATOM 1468 C C . GLU B 1 40 ? 25.795 -15.111 9.513 1.00 18.01 157 GLU B C 1
ATOM 1469 O O . GLU B 1 40 ? 24.884 -15.780 9.013 1.00 18.14 157 GLU B O 1
ATOM 1475 N N . HIS B 1 41 ? 27.026 -15.593 9.675 1.00 18.45 158 HIS B N 1
ATOM 1476 C CA . HIS B 1 41 ? 27.392 -16.923 9.203 1.00 19.74 158 HIS B CA 1
ATOM 1477 C C . HIS B 1 41 ? 26.591 -18.033 9.877 1.00 19.00 158 HIS B C 1
ATOM 1478 O O . HIS B 1 41 ? 26.537 -19.148 9.345 1.00 20.29 158 HIS B O 1
ATOM 1485 N N . GLU B 1 42 ? 25.969 -17.763 11.034 1.00 16.58 159 GLU B N 1
ATOM 1486 C CA . GLU B 1 42 ? 25.252 -18.813 11.758 1.00 17.36 159 GLU B CA 1
ATOM 1487 C C . GLU B 1 42 ? 23.951 -19.219 11.084 1.00 17.04 159 GLU B C 1
ATOM 1488 O O . GLU B 1 42 ? 23.405 -20.278 11.410 1.00 19.98 159 GLU B O 1
ATOM 1494 N N . ILE B 1 43 ? 23.429 -18.400 10.180 1.00 16.25 160 ILE B N 1
ATOM 1495 C CA . ILE B 1 43 ? 22.095 -18.620 9.632 1.00 16.11 160 ILE B CA 1
ATOM 1496 C C . ILE B 1 43 ? 22.183 -19.610 8.478 1.00 14.94 160 ILE B C 1
ATOM 1497 O O . ILE B 1 43 ? 22.816 -19.333 7.453 1.00 16.46 160 ILE B O 1
ATOM 1502 N N . ALA B 1 44 ? 21.532 -20.759 8.637 1.00 16.82 161 ALA B N 1
ATOM 1503 C CA . ALA B 1 44 ? 21.451 -21.779 7.606 1.00 17.24 161 ALA B CA 1
ATOM 1504 C C . ALA B 1 44 ? 20.258 -21.523 6.687 1.00 16.35 161 ALA B C 1
ATOM 1505 O O . ALA B 1 44 ? 19.312 -20.806 7.031 1.00 16.57 161 ALA B O 1
ATOM 1507 N N . GLY B 1 45 ? 20.330 -22.100 5.489 1.00 16.88 162 GLY B N 1
ATOM 1508 C CA . GLY B 1 45 ? 19.250 -22.021 4.529 1.00 16.05 162 GLY B CA 1
ATOM 1509 C C . GLY B 1 45 ? 19.191 -20.743 3.722 1.00 14.41 162 GLY B C 1
ATOM 1510 O O . GLY B 1 45 ? 18.143 -20.438 3.150 1.00 16.07 162 GLY B O 1
ATOM 1511 N N . LYS B 1 46 ? 20.289 -19.999 3.630 1.00 14.68 163 LYS B N 1
ATOM 1512 C CA . LYS B 1 46 ? 20.255 -18.713 2.942 1.00 14.93 163 LYS B CA 1
ATOM 1513 C C . LYS B 1 46 ? 19.954 -18.870 1.455 1.00 13.59 163 LYS B C 1
ATOM 1514 O O . LYS B 1 46 ? 20.509 -19.737 0.771 1.00 15.30 163 LYS B O 1
ATOM 1520 N N . HIS B 1 47 ? 19.065 -18.005 0.962 1.00 13.30 164 HIS B N 1
ATOM 1521 C CA . HIS B 1 47 ? 18.802 -17.880 -0.466 1.00 14.72 164 HIS B CA 1
ATOM 1522 C C . HIS B 1 47 ? 20.031 -17.358 -1.205 1.00 13.13 164 HIS B C 1
ATOM 1523 O O . HIS B 1 47 ? 20.407 -17.886 -2.259 1.00 14.65 164 HIS B O 1
ATOM 1530 N N .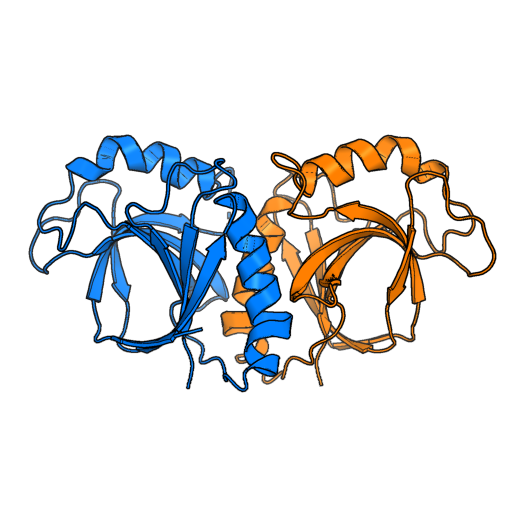 ASP B 1 48 ? 20.681 -16.334 -0.656 1.00 14.20 165 ASP B N 1
ATOM 1531 C CA . ASP B 1 48 ? 21.802 -15.660 -1.295 1.00 13.59 165 ASP B CA 1
ATOM 1532 C C . ASP B 1 48 ? 22.570 -14.878 -0.238 1.00 13.67 165 ASP B C 1
ATOM 1533 O O . ASP B 1 48 ? 22.139 -13.788 0.165 1.00 13.78 165 ASP B O 1
ATOM 1538 N N . PRO B 1 49 ? 23.706 -15.401 0.230 1.00 13.93 166 PRO B N 1
ATOM 1539 C CA . PRO B 1 49 ? 24.477 -14.702 1.271 1.00 15.50 166 PRO B CA 1
ATOM 1540 C C . PRO B 1 49 ? 25.020 -13.351 0.833 1.00 15.25 166 PRO B C 1
ATOM 1541 O O . PRO B 1 49 ? 25.486 -12.595 1.694 1.00 15.83 166 PRO B O 1
ATOM 1545 N N . GLU B 1 50 ? 24.985 -13.030 -0.462 1.00 14.05 167 GLU B N 1
ATOM 1546 C CA . GLU B 1 50 ? 25.438 -11.726 -0.940 1.00 15.40 167 GLU B CA 1
ATOM 1547 C C . GLU B 1 50 ? 24.389 -10.638 -0.769 1.00 16.08 167 GLU B C 1
ATOM 1548 O O . GLU B 1 50 ? 24.692 -9.468 -1.027 1.00 18.92 167 GLU B O 1
ATOM 1554 N N . VAL B 1 51 ? 23.177 -10.990 -0.338 1.00 14.85 168 VAL B N 1
ATOM 1555 C CA . VAL B 1 51 ? 22.080 -10.045 -0.159 1.00 13.61 168 VAL B CA 1
ATOM 1556 C C . VAL B 1 51 ? 21.646 -10.070 1.298 1.00 13.41 168 VAL B C 1
ATOM 1557 O O . VAL B 1 51 ? 21.436 -11.144 1.870 1.00 15.85 168 VAL B O 1
ATOM 1561 N N . SER B 1 52 ? 21.501 -8.889 1.897 1.00 14.10 169 SER B N 1
ATOM 1562 C CA . SER B 1 52 ? 20.888 -8.773 3.210 1.00 14.21 169 SER B CA 1
ATOM 1563 C C . SER B 1 52 ? 19.757 -7.753 3.162 1.00 14.77 169 SER B C 1
ATOM 1564 O O . SER B 1 52 ? 19.663 -6.936 2.240 1.00 15.01 169 SER B O 1
ATOM 1567 N N . TYR B 1 53 ? 18.894 -7.817 4.172 1.00 14.01 170 TYR B N 1
ATOM 1568 C CA . TYR B 1 53 ? 17.678 -7.021 4.223 1.00 14.13 170 TYR B CA 1
ATOM 1569 C C . TYR B 1 53 ? 17.649 -6.172 5.484 1.00 12.84 170 TYR B C 1
ATOM 1570 O O . TYR B 1 53 ? 18.055 -6.619 6.560 1.00 13.80 170 TYR B O 1
ATOM 1579 N N . GLY B 1 54 ? 17.185 -4.936 5.334 1.00 13.23 171 GLY B N 1
ATOM 1580 C CA . GLY B 1 54 ? 16.784 -4.119 6.458 1.00 13.22 171 GLY B CA 1
ATOM 1581 C C . GLY B 1 54 ? 15.279 -3.949 6.433 1.00 14.90 171 GLY B C 1
ATOM 1582 O O . GLY B 1 54 ? 14.757 -3.109 5.696 1.00 15.49 171 GLY B O 1
ATOM 1583 N N . ILE B 1 55 ? 14.567 -4.763 7.206 1.00 14.81 172 ILE B N 1
ATOM 1584 C CA . ILE B 1 55 ? 13.109 -4.748 7.191 1.00 14.73 172 ILE B CA 1
ATOM 1585 C C . ILE B 1 55 ? 12.618 -3.598 8.057 1.00 14.93 172 ILE B C 1
ATOM 1586 O O . ILE B 1 55 ? 12.979 -3.500 9.233 1.00 16.28 172 ILE B O 1
ATOM 1591 N N . CYS B 1 56 ? 11.783 -2.730 7.484 1.00 16.13 173 CYS B N 1
ATOM 1592 C CA . CYS B 1 56 ? 11.107 -1.669 8.229 1.00 17.39 173 CYS B CA 1
ATOM 1593 C C . CYS B 1 56 ? 9.642 -2.061 8.353 1.00 16.69 173 CYS B C 1
ATOM 1594 O O . CYS B 1 56 ? 8.905 -2.078 7.357 1.00 16.66 173 CYS B O 1
ATOM 1597 N N . ALA B 1 57 ? 9.225 -2.382 9.571 1.00 19.42 174 ALA B N 1
ATOM 1598 C CA . ALA B 1 57 ? 7.899 -2.919 9.831 1.00 18.35 174 ALA B CA 1
ATOM 1599 C C . ALA B 1 57 ? 7.244 -2.126 10.954 1.00 20.35 174 ALA B C 1
ATOM 1600 O O . ALA B 1 57 ? 7.847 -1.220 11.538 1.00 20.95 174 ALA B O 1
ATOM 1602 N N . GLN B 1 58 ? 5.994 -2.469 11.259 1.00 21.22 175 GLN B N 1
ATOM 1603 C CA . GLN B 1 58 ? 5.243 -1.825 12.329 1.00 23.29 175 GLN B CA 1
ATOM 1604 C C . GLN B 1 58 ? 4.807 -2.876 13.338 1.00 24.88 175 GLN B C 1
ATOM 1605 O O . GLN B 1 58 ? 4.247 -3.908 12.957 1.00 26.57 175 GLN B O 1
ATOM 1611 N N . GLN B 1 59 ? 5.070 -2.615 14.616 1.00 27.52 176 GLN B N 1
ATOM 1612 C CA . GLN B 1 59 ? 4.606 -3.497 15.673 1.00 33.83 176 GLN B CA 1
ATOM 1613 C C . GLN B 1 59 ? 3.096 -3.349 15.850 1.00 39.09 176 GLN B C 1
ATOM 1614 O O . GLN B 1 59 ? 2.504 -2.369 15.395 1.00 39.35 176 GLN B O 1
ATOM 1620 N N . PRO B 1 60 ? 2.446 -4.330 16.490 1.00 44.60 177 PRO B N 1
ATOM 1621 C CA . PRO B 1 60 ? 1.001 -4.202 16.760 1.00 47.47 177 PRO B CA 1
ATOM 1622 C C . PRO B 1 60 ? 0.595 -2.880 17.389 1.00 48.12 177 PRO B C 1
ATOM 1623 O O . PRO B 1 60 ? -0.393 -2.262 16.980 1.00 48.83 177 PRO B O 1
ATOM 1627 N N . ASN B 1 61 ? 1.349 -2.432 18.379 1.00 48.37 178 ASN B N 1
ATOM 1628 C CA . ASN B 1 61 ? 1.120 -1.202 19.122 1.00 48.12 178 ASN B CA 1
ATOM 1629 C C . ASN B 1 61 ? 1.434 0.062 18.341 1.00 47.10 178 ASN B C 1
ATOM 1630 O O . ASN B 1 61 ? 1.101 1.161 18.807 1.00 48.75 178 ASN B O 1
ATOM 1635 N N . GLY B 1 62 ? 2.111 -0.055 17.207 1.00 43.35 179 GLY B N 1
ATOM 1636 C CA . GLY B 1 62 ? 2.377 1.090 16.364 1.00 40.53 179 GLY B CA 1
ATOM 1637 C C . GLY B 1 62 ? 3.827 1.514 16.209 1.00 39.89 179 GLY B C 1
ATOM 1638 O O . GLY B 1 62 ? 4.089 2.345 15.325 1.00 39.63 179 GLY B O 1
ATOM 1639 N N . GLU B 1 63 ? 4.813 1.039 16.983 1.00 39.88 180 GLU B N 1
ATOM 1640 C CA . GLU B 1 63 ? 6.146 1.569 16.699 1.00 42.09 180 GLU B CA 1
ATOM 1641 C C . GLU B 1 63 ? 6.802 0.947 15.490 1.00 31.62 180 GLU B C 1
ATOM 1642 O O . GLU B 1 63 ? 6.533 -0.193 15.095 1.00 27.38 180 GLU B O 1
ATOM 1648 N N . PHE B 1 64 ? 7.682 1.750 14.922 1.00 28.42 181 PHE B N 1
ATOM 1649 C CA . PHE B 1 64 ? 8.710 1.301 14.019 1.00 21.69 181 PHE B CA 1
ATOM 1650 C C . PHE B 1 64 ? 9.425 0.095 14.610 1.00 22.86 181 PHE B C 1
ATOM 1651 O O . PHE B 1 64 ? 9.779 0.072 15.793 1.00 23.47 181 PHE B O 1
ATOM 1659 N N . HIS B 1 65 ? 9.613 -0.917 13.774 1.00 20.85 182 HIS B N 1
ATOM 1660 C CA . HIS B 1 65 ? 10.328 -2.128 14.132 1.00 21.93 182 HIS B CA 1
ATOM 1661 C C . HIS B 1 65 ? 11.258 -2.446 12.972 1.00 19.50 182 HIS B C 1
ATOM 1662 O O . HIS B 1 65 ? 10.909 -2.204 11.814 1.00 23.43 182 HIS B O 1
ATOM 1669 N N . TYR B 1 66 ? 12.449 -2.962 13.272 1.00 17.36 183 TYR B N 1
ATOM 1670 C CA . TYR B 1 66 ? 13.447 -3.191 12.237 1.00 14.88 183 TYR B CA 1
ATOM 1671 C C . TYR B 1 66 ? 14.108 -4.543 12.441 1.00 14.73 183 TYR B C 1
ATOM 1672 O O . TYR B 1 66 ? 14.428 -4.926 13.569 1.00 15.55 183 TYR B O 1
ATOM 1681 N N . VAL B 1 67 ? 14.308 -5.258 11.339 1.00 14.37 184 VAL B N 1
ATOM 1682 C CA . VAL B 1 67 ? 15.004 -6.545 11.348 1.00 14.16 184 VAL B CA 1
ATOM 1683 C C . VAL B 1 67 ? 16.133 -6.489 10.323 1.00 13.77 184 VAL B C 1
ATOM 1684 O O . VAL B 1 67 ? 15.902 -6.173 9.149 1.00 14.48 184 VAL B O 1
ATOM 1688 N N . ALA B 1 68 ? 17.350 -6.768 10.772 1.00 13.02 185 ALA B N 1
ATOM 1689 C CA . ALA B 1 68 ? 18.478 -6.975 9.874 1.00 13.21 185 ALA B CA 1
ATOM 1690 C C . ALA B 1 68 ? 18.586 -8.475 9.642 1.00 13.54 185 ALA B C 1
ATOM 1691 O O . ALA B 1 68 ? 18.703 -9.234 10.604 1.00 14.68 185 ALA B O 1
ATOM 1693 N N . GLY B 1 69 ? 18.513 -8.913 8.388 1.00 13.80 186 GLY B N 1
ATOM 1694 C CA . GLY B 1 69 ? 18.474 -10.353 8.210 1.00 13.77 186 GLY B CA 1
ATOM 1695 C C . GLY B 1 69 ? 18.721 -10.816 6.790 1.00 13.44 186 GLY B C 1
ATOM 1696 O O . GLY B 1 69 ? 19.045 -10.034 5.893 1.00 14.36 186 GLY B O 1
ATOM 1697 N N . PHE B 1 70 ? 18.589 -12.132 6.609 1.00 13.56 187 PHE B N 1
ATOM 1698 C CA . PHE B 1 70 ? 18.786 -12.780 5.321 1.00 13.23 187 PHE B CA 1
ATOM 1699 C C . PHE B 1 70 ? 17.526 -13.528 4.914 1.00 12.76 187 PHE B C 1
ATOM 1700 O O . PHE B 1 70 ? 16.835 -14.111 5.757 1.00 13.47 187 PHE B O 1
ATOM 1708 N N . GLU B 1 71 ? 17.235 -13.523 3.619 1.00 12.82 188 GLU B N 1
ATOM 1709 C CA . GLU B 1 71 ? 16.184 -14.380 3.085 1.00 12.75 188 GLU B CA 1
ATOM 1710 C C . GLU B 1 71 ? 16.605 -15.843 3.185 1.00 13.21 188 GLU B C 1
ATOM 1711 O O . GLU B 1 71 ? 17.718 -16.212 2.792 1.00 14.19 188 GLU B O 1
ATOM 1717 N N . VAL B 1 72 ? 15.719 -16.684 3.716 1.00 13.37 189 VAL B N 1
ATOM 1718 C CA . VAL B 1 72 ? 16.034 -18.090 3.921 1.00 13.38 189 VAL B CA 1
ATOM 1719 C C . VAL B 1 72 ? 14.934 -18.958 3.349 1.00 14.22 189 VAL B C 1
ATOM 1720 O O . VAL B 1 72 ? 13.758 -18.580 3.338 1.00 15.72 189 VAL B O 1
ATOM 1724 N N . GLN B 1 73 ? 15.327 -20.144 2.884 1.00 14.93 190 GLN B N 1
ATOM 1725 C CA . GLN B 1 73 ? 14.359 -21.204 2.676 1.00 15.51 190 GLN B CA 1
ATOM 1726 C C . GLN B 1 73 ? 13.801 -21.623 4.030 1.00 16.32 190 GLN B C 1
ATOM 1727 O O . GLN B 1 73 ? 14.489 -21.567 5.052 1.00 17.24 190 GLN B O 1
ATOM 1733 N N . GLU B 1 74 ? 12.537 -22.027 4.036 1.00 18.37 191 GLU B N 1
ATOM 1734 C CA . GLU B 1 74 ? 11.912 -22.455 5.276 1.00 17.95 191 GLU B CA 1
ATOM 1735 C C . GLU B 1 74 ? 12.523 -23.762 5.762 1.00 17.78 191 GLU B C 1
ATOM 1736 O O . GLU B 1 74 ? 13.144 -24.513 5.007 1.00 19.57 191 GLU B O 1
ATOM 1742 N N . GLY B 1 75 ? 12.351 -24.021 7.051 1.00 18.02 192 GLY B N 1
ATOM 1743 C CA . GLY B 1 75 ? 12.695 -25.312 7.609 1.00 18.26 192 GLY B CA 1
ATOM 1744 C C . GLY B 1 75 ? 14.054 -25.404 8.259 1.00 19.34 192 GLY B C 1
ATOM 1745 O O . GLY B 1 75 ? 14.422 -26.491 8.721 1.00 21.55 192 GLY B O 1
ATOM 1746 N N . TRP B 1 76 ? 14.818 -24.318 8.291 1.00 16.07 193 TRP B N 1
ATOM 1747 C CA . TRP B 1 76 ? 16.117 -24.306 8.938 1.00 15.24 193 TRP B CA 1
ATOM 1748 C C . TRP B 1 76 ? 16.032 -23.560 10.258 1.00 14.62 193 TRP B C 1
ATOM 1749 O O . TRP B 1 76 ? 15.088 -22.798 10.490 1.00 15.38 193 TRP B O 1
ATOM 1760 N N . PRO B 1 77 ? 16.994 -23.754 11.161 1.00 15.27 194 PRO B N 1
ATOM 1761 C CA . PRO B 1 77 ? 16.871 -23.149 12.493 1.00 15.81 194 PRO B CA 1
ATOM 1762 C C . PRO B 1 77 ? 17.012 -21.636 12.484 1.00 14.30 194 PRO B C 1
ATOM 1763 O O . PRO B 1 77 ? 17.664 -21.040 11.621 1.00 15.16 194 PRO B O 1
ATOM 1767 N N . VAL B 1 78 ? 16.397 -21.023 13.490 1.00 14.44 195 VAL B N 1
ATOM 1768 C CA . VAL B 1 78 ? 16.601 -19.613 13.811 1.00 13.69 195 VAL B CA 1
ATOM 1769 C C . VAL B 1 78 ? 17.556 -19.556 15.002 1.00 14.57 195 VAL B C 1
ATOM 1770 O O . VAL B 1 78 ? 17.184 -20.008 16.098 1.00 15.01 195 VAL B O 1
ATOM 1774 N N . PRO B 1 79 ? 18.770 -19.022 14.847 1.00 14.78 196 PRO B N 1
ATOM 1775 C CA . PRO B 1 79 ? 19.733 -19.030 15.955 1.00 14.35 196 PRO B CA 1
ATOM 1776 C C . PRO B 1 79 ? 19.237 -18.289 17.191 1.00 13.79 196 PRO B C 1
ATOM 1777 O O . PRO B 1 79 ? 18.349 -17.432 17.137 1.00 15.21 196 PRO B O 1
ATOM 1781 N N . GLU B 1 80 ? 19.860 -18.625 18.321 1.00 14.77 197 GLU B N 1
ATOM 1782 C CA . GLU B 1 80 ? 19.628 -17.923 19.578 1.00 15.60 197 GLU B CA 1
ATOM 1783 C C . GLU B 1 80 ? 19.840 -16.428 19.383 1.00 15.39 197 GLU B C 1
ATOM 1784 O O . GLU B 1 80 ? 20.809 -16.006 18.749 1.00 16.48 197 GLU B O 1
ATOM 1790 N N . GLY B 1 81 ? 18.920 -15.624 19.920 1.00 15.63 198 GLY B N 1
ATOM 1791 C CA . GLY B 1 81 ? 19.025 -14.186 19.801 1.00 16.78 198 GLY B CA 1
ATOM 1792 C C . GLY B 1 81 ? 18.571 -13.628 18.473 1.00 16.28 198 GLY B C 1
ATOM 1793 O O . GLY B 1 81 ? 18.720 -12.419 18.243 1.00 17.68 198 GLY B O 1
ATOM 1794 N N . MET B 1 82 ? 18.043 -14.468 17.589 1.00 14.54 199 MET B N 1
ATOM 1795 C CA . MET B 1 82 ? 17.521 -14.068 16.296 1.00 15.61 199 MET B CA 1
ATOM 1796 C C . MET B 1 82 ? 16.039 -14.407 16.221 1.00 14.56 199 MET B C 1
ATOM 1797 O O . MET B 1 82 ? 15.475 -15.026 17.128 1.00 15.88 199 MET B O 1
ATOM 1802 N N . VAL B 1 83 ? 15.402 -13.982 15.128 1.00 14.79 200 VAL B N 1
ATOM 1803 C CA . VAL B 1 83 ? 13.977 -14.208 14.908 1.00 15.35 200 VAL B CA 1
ATOM 1804 C C . VAL B 1 83 ? 13.732 -14.520 13.440 1.00 14.13 200 VAL B C 1
ATOM 1805 O O . VAL B 1 83 ? 14.524 -14.164 12.565 1.00 14.46 200 VAL B O 1
ATOM 1809 N N . ARG B 1 84 ? 12.597 -15.172 13.180 1.00 13.72 201 ARG B N 1
ATOM 1810 C CA . ARG B 1 84 ? 12.048 -15.275 11.837 1.00 13.49 201 ARG B CA 1
ATOM 1811 C C . ARG B 1 84 ? 11.035 -14.153 11.621 1.00 14.24 201 ARG B C 1
ATOM 1812 O O . ARG B 1 84 ? 10.249 -13.819 12.514 1.00 16.21 201 ARG B O 1
ATOM 1820 N N . PHE B 1 85 ? 11.069 -13.553 10.438 1.00 14.55 202 PHE B N 1
ATOM 1821 C CA . PHE B 1 85 ? 10.136 -12.491 10.086 1.00 13.29 202 PHE B CA 1
ATOM 1822 C C . PHE B 1 85 ? 9.530 -12.822 8.734 1.00 13.12 202 PHE B C 1
ATOM 1823 O O . PHE B 1 85 ? 10.259 -13.099 7.777 1.00 14.72 202 PHE B O 1
ATOM 1831 N N . GLN B 1 86 ? 8.203 -12.794 8.656 1.00 14.16 203 GLN B N 1
ATOM 1832 C CA . GLN B 1 86 ? 7.488 -13.099 7.424 1.00 14.30 203 GLN B CA 1
ATOM 1833 C C . GLN B 1 86 ? 7.251 -11.810 6.643 1.00 15.24 203 GLN B C 1
ATOM 1834 O O . GLN B 1 86 ? 6.506 -10.930 7.093 1.00 16.36 203 GLN B O 1
ATOM 1840 N N . VAL B 1 87 ? 7.859 -11.696 5.469 1.00 14.32 204 VAL B N 1
ATOM 1841 C CA . VAL B 1 87 ? 7.539 -10.626 4.529 1.00 15.02 204 VAL B CA 1
ATOM 1842 C C . VAL B 1 87 ? 6.382 -11.114 3.663 1.00 14.54 204 VAL B C 1
ATOM 1843 O O . VAL B 1 87 ? 6.529 -12.141 2.982 1.00 14.58 204 VAL B O 1
ATOM 1847 N N . PRO B 1 88 ? 5.238 -10.440 3.668 1.00 14.71 205 PRO B N 1
ATOM 1848 C CA . PRO B 1 88 ? 4.105 -10.906 2.864 1.00 13.80 205 PRO B CA 1
ATOM 1849 C C . PRO B 1 88 ? 4.327 -10.618 1.387 1.00 13.46 205 PRO B C 1
ATOM 1850 O O . PRO B 1 88 ? 5.196 -9.838 0.991 1.00 13.95 205 PRO B O 1
ATOM 1854 N N . ALA B 1 89 ? 3.498 -11.255 0.564 1.00 14.89 206 ALA B N 1
ATOM 1855 C CA . ALA B 1 89 ? 3.487 -10.984 -0.866 1.00 15.96 206 ALA B CA 1
ATOM 1856 C C . ALA B 1 89 ? 3.033 -9.549 -1.096 1.00 15.29 206 ALA B C 1
ATOM 1857 O O . ALA B 1 89 ? 2.013 -9.115 -0.549 1.00 17.17 206 ALA B O 1
ATOM 1859 N N . GLN B 1 90 ? 3.814 -8.793 -1.865 1.00 15.13 207 GLN B N 1
ATOM 1860 C CA . GLN B 1 90 ? 3.517 -7.381 -2.055 1.00 14.12 207 GLN B CA 1
ATOM 1861 C C . GLN B 1 90 ? 3.967 -6.953 -3.439 1.00 15.22 207 GLN B C 1
ATOM 1862 O O . GLN B 1 90 ? 4.749 -7.641 -4.105 1.00 15.94 207 GLN B O 1
ATOM 1868 N N . LYS B 1 91 ? 3.459 -5.795 -3.858 1.00 15.45 208 LYS B N 1
ATOM 1869 C CA . LYS B 1 91 ? 3.957 -5.072 -5.018 1.00 15.36 208 LYS B CA 1
ATOM 1870 C C . LYS B 1 91 ? 4.767 -3.889 -4.503 1.00 14.93 208 LYS B C 1
ATOM 1871 O O . LYS B 1 91 ? 4.367 -3.237 -3.536 1.00 15.67 208 LYS B O 1
ATOM 1877 N N . TYR B 1 92 ? 5.901 -3.617 -5.144 1.00 15.45 209 TYR B N 1
ATOM 1878 C CA . TYR B 1 92 ? 6.834 -2.612 -4.653 1.00 15.03 209 TYR B CA 1
ATOM 1879 C C . TYR B 1 92 ? 7.247 -1.655 -5.756 1.00 16.14 209 TYR B C 1
ATOM 1880 O O . TYR B 1 92 ? 7.403 -2.042 -6.916 1.00 17.63 209 TYR B O 1
ATOM 1889 N N . ALA B 1 93 ? 7.459 -0.404 -5.365 1.00 15.64 210 ALA B N 1
ATOM 1890 C CA . ALA B 1 93 ? 8.249 0.544 -6.136 1.00 17.38 210 ALA B CA 1
ATOM 1891 C C . ALA B 1 93 ? 9.654 0.515 -5.555 1.00 17.33 210 ALA B C 1
ATOM 1892 O O . ALA B 1 93 ? 9.822 0.626 -4.337 1.00 17.35 210 ALA B O 1
ATOM 1894 N N . VAL B 1 94 ? 10.655 0.330 -6.415 1.00 15.69 211 VAL B N 1
ATOM 1895 C CA . VAL B 1 94 ? 12.040 0.160 -5.988 1.00 15.38 211 VAL B CA 1
ATOM 1896 C C . VAL B 1 94 ? 12.826 1.410 -6.361 1.00 16.29 211 VAL B C 1
ATOM 1897 O O . VAL B 1 94 ? 12.965 1.738 -7.546 1.00 20.17 211 VAL B O 1
ATOM 1901 N N . PHE B 1 95 ? 13.351 2.092 -5.349 1.00 14.78 212 PHE B N 1
ATOM 1902 C CA . PHE B 1 95 ? 14.155 3.293 -5.521 1.00 15.35 212 PHE B CA 1
ATOM 1903 C C . PHE B 1 95 ? 15.576 2.995 -5.068 1.00 16.07 212 PHE B C 1
ATOM 1904 O O . PHE B 1 95 ? 15.783 2.381 -4.019 1.00 20.90 212 PHE B O 1
ATOM 1912 N N . THR B 1 96 ? 16.557 3.421 -5.852 1.00 16.80 213 THR B N 1
ATOM 1913 C CA . THR B 1 96 ? 17.955 3.198 -5.504 1.00 17.29 213 THR B CA 1
ATOM 1914 C C . THR B 1 96 ? 18.454 4.383 -4.685 1.00 18.52 213 THR B C 1
ATOM 1915 O O . THR B 1 96 ? 18.542 5.508 -5.189 1.00 21.57 213 THR B O 1
ATOM 1919 N N . HIS B 1 97 ? 18.776 4.126 -3.422 1.00 16.91 214 HIS B N 1
ATOM 1920 C CA . HIS B 1 97 ? 19.403 5.116 -2.562 1.00 17.16 214 HIS B CA 1
ATOM 1921 C C . HIS B 1 97 ? 20.901 5.133 -2.819 1.00 17.39 214 HIS B C 1
ATOM 1922 O O . HIS B 1 97 ? 21.552 4.085 -2.833 1.00 18.51 214 HIS B O 1
ATOM 1929 N N . LYS B 1 98 ? 21.444 6.324 -3.035 1.00 18.17 215 LYS B N 1
ATOM 1930 C CA . LYS B 1 98 ? 22.876 6.522 -3.202 1.00 21.80 215 LYS B CA 1
ATOM 1931 C C . LYS B 1 98 ? 23.358 7.367 -2.032 1.00 20.63 215 LYS B C 1
ATOM 1932 O O . LYS B 1 98 ? 22.944 8.521 -1.889 1.00 24.62 215 LYS B O 1
ATOM 1938 N N . GLY B 1 99 ? 24.207 6.795 -1.196 1.00 19.75 216 GLY B N 1
ATOM 1939 C CA . GLY B 1 99 ? 24.706 7.484 -0.024 1.00 19.63 216 GLY B CA 1
ATOM 1940 C C . GLY B 1 99 ? 24.942 6.502 1.107 1.00 20.35 216 GLY B C 1
ATOM 1941 O O . GLY B 1 99 ? 24.977 5.290 0.906 1.00 20.71 216 GLY B O 1
ATOM 1942 N N . THR B 1 100 ? 25.122 7.055 2.304 1.00 19.59 217 THR B N 1
ATOM 1943 C CA . THR B 1 100 ? 25.423 6.221 3.457 1.00 18.94 217 THR B CA 1
ATOM 1944 C C . THR B 1 100 ? 24.165 5.512 3.950 1.00 18.30 217 THR B C 1
ATOM 1945 O O . THR B 1 100 ? 23.039 5.859 3.589 1.00 17.91 217 THR B O 1
ATOM 1949 N N . ALA B 1 101 ? 24.374 4.507 4.798 1.00 17.64 218 ALA B N 1
ATOM 1950 C CA . ALA B 1 101 ? 23.241 3.816 5.404 1.00 17.98 218 ALA B CA 1
ATOM 1951 C C . ALA B 1 101 ? 22.401 4.721 6.297 1.00 18.51 218 ALA B C 1
ATOM 1952 O O . ALA B 1 101 ? 21.163 4.672 6.184 1.00 16.78 218 ALA B O 1
ATOM 1954 N N . PRO B 1 102 ? 22.970 5.558 7.173 1.00 19.60 219 PRO B N 1
ATOM 1955 C CA . PRO B 1 102 ? 22.113 6.493 7.917 1.00 21.52 219 PRO B CA 1
ATOM 1956 C C . PRO B 1 102 ? 21.307 7.407 7.017 1.00 20.75 219 PRO B C 1
ATOM 1957 O O . PRO B 1 102 ? 20.191 7.785 7.385 1.00 24.05 219 PRO B O 1
ATOM 1961 N N . GLN B 1 103 ? 21.828 7.763 5.839 1.00 18.01 220 GLN B N 1
ATOM 1962 C CA . GLN B 1 103 ? 21.081 8.599 4.905 1.00 17.56 220 GLN B CA 1
ATOM 1963 C C . GLN B 1 103 ? 19.893 7.880 4.265 1.00 15.90 220 GLN B C 1
ATOM 1964 O O . GLN B 1 103 ? 19.067 8.544 3.626 1.00 16.27 220 GLN B O 1
ATOM 1970 N N . ILE B 1 104 ? 19.765 6.555 4.431 1.00 16.23 221 ILE B N 1
ATOM 1971 C CA . ILE B 1 104 ? 18.578 5.849 3.946 1.00 15.57 221 ILE B CA 1
ATOM 1972 C C . ILE B 1 104 ? 17.314 6.503 4.481 1.00 14.29 221 ILE B C 1
ATOM 1973 O O . ILE B 1 104 ? 16.308 6.627 3.774 1.00 16.17 221 ILE B O 1
ATOM 1978 N N . ALA B 1 105 ? 17.361 6.941 5.739 1.00 16.68 222 ALA B N 1
ATOM 1979 C CA . ALA B 1 105 ? 16.219 7.589 6.372 1.00 20.59 222 ALA B CA 1
ATOM 1980 C C . ALA B 1 105 ? 15.762 8.806 5.585 1.00 18.21 222 ALA B C 1
ATOM 1981 O O . ALA B 1 105 ? 14.557 9.075 5.477 1.00 18.07 222 ALA B O 1
ATOM 1983 N N . GLU B 1 106 ? 16.715 9.570 5.057 1.00 16.77 223 GLU B N 1
ATOM 1984 C CA . GLU B 1 106 ? 16.375 10.747 4.275 1.00 16.52 223 GLU B CA 1
ATOM 1985 C C . GLU B 1 106 ? 15.695 10.356 2.975 1.00 16.82 223 GLU B C 1
ATOM 1986 O O . GLU B 1 106 ? 14.729 11.003 2.556 1.00 16.97 223 GLU B O 1
ATOM 1992 N N . SER B 1 107 ? 16.167 9.276 2.340 1.00 15.43 224 SER B N 1
ATOM 1993 C CA . SER B 1 107 ? 15.516 8.794 1.128 1.00 16.70 224 SER B CA 1
ATOM 1994 C C . SER B 1 107 ? 14.095 8.313 1.406 1.00 17.13 224 SER B C 1
ATOM 1995 O O . SER B 1 107 ? 13.186 8.590 0.615 1.00 16.39 224 SER B O 1
ATOM 1998 N N . PHE B 1 108 ? 13.875 7.596 2.521 1.00 15.08 225 PHE B N 1
ATOM 1999 C CA . PHE B 1 108 ? 12.511 7.187 2.866 1.00 16.45 225 PHE B CA 1
ATOM 2000 C C . PHE B 1 108 ? 11.596 8.401 2.987 1.00 15.71 225 PHE B C 1
ATOM 2001 O O . PHE B 1 108 ? 10.474 8.399 2.469 1.00 16.95 225 PHE B O 1
ATOM 2009 N N . GLN B 1 109 ? 12.063 9.459 3.655 1.00 16.15 226 GLN B N 1
ATOM 2010 C CA . GLN B 1 109 ? 11.215 10.628 3.841 1.00 16.64 226 GLN B CA 1
ATOM 2011 C C . GLN B 1 109 ? 10.944 11.306 2.508 1.00 16.03 226 GLN B C 1
ATOM 2012 O O . GLN B 1 109 ? 9.821 11.758 2.250 1.00 16.29 226 GLN B O 1
ATOM 2018 N N . ALA B 1 110 ? 11.961 11.382 1.643 1.00 16.19 227 ALA B N 1
ATOM 2019 C CA . ALA B 1 110 ? 11.771 12.002 0.335 1.00 17.31 227 ALA B CA 1
ATOM 2020 C C . ALA B 1 110 ? 10.808 11.187 -0.516 1.00 14.95 227 ALA B C 1
ATOM 2021 O O . ALA B 1 110 ? 9.952 11.746 -1.211 1.00 16.24 227 ALA B O 1
ATOM 2023 N N . ILE B 1 111 ? 10.943 9.860 -0.487 1.00 15.41 228 ILE B N 1
ATOM 2024 C CA . ILE B 1 111 ? 10.071 9.000 -1.288 1.00 17.22 228 ILE B CA 1
ATOM 2025 C C . ILE B 1 111 ? 8.618 9.157 -0.854 1.00 17.65 228 ILE B C 1
ATOM 2026 O O . ILE B 1 111 ? 7.730 9.426 -1.672 1.00 17.35 228 ILE B O 1
ATOM 2031 N N . TYR B 1 112 ? 8.356 8.999 0.446 1.00 17.04 229 TYR B N 1
ATOM 2032 C CA . TYR B 1 112 ? 6.979 9.037 0.926 1.00 18.02 229 TYR B CA 1
ATOM 2033 C C . TYR B 1 112 ? 6.380 10.438 0.827 1.00 16.95 229 TYR B C 1
ATOM 2034 O O . TYR B 1 112 ? 5.203 10.587 0.485 1.00 18.25 229 TYR B O 1
ATOM 2043 N N . SER B 1 113 ? 7.169 11.481 1.106 1.00 15.86 230 SER B N 1
ATOM 2044 C CA . SER B 1 113 ? 6.593 12.821 1.132 1.00 16.50 230 SER B CA 1
ATOM 2045 C C . SER B 1 113 ? 6.361 13.390 -0.262 1.00 16.49 230 SER B C 1
ATOM 2046 O O . SER B 1 113 ? 5.468 14.229 -0.434 1.00 17.40 230 SER B O 1
ATOM 2049 N N . HIS B 1 114 ? 7.156 12.983 -1.257 1.00 16.64 231 HIS B N 1
ATOM 2050 C CA . HIS B 1 114 ? 7.068 13.604 -2.575 1.00 18.21 231 HIS B CA 1
ATOM 2051 C C . HIS B 1 114 ? 7.147 12.633 -3.746 1.00 17.58 231 HIS B C 1
ATOM 2052 O O . HIS B 1 114 ? 6.390 12.770 -4.708 1.00 18.60 231 HIS B O 1
ATOM 2059 N N . LEU B 1 115 ? 8.079 11.675 -3.707 1.00 17.12 232 LEU B N 1
ATOM 2060 C CA . LEU B 1 115 ? 8.409 10.949 -4.931 1.00 19.10 232 LEU B CA 1
ATOM 2061 C C . LEU B 1 115 ? 7.296 9.994 -5.351 1.00 18.09 232 LEU B C 1
ATOM 2062 O O . LEU B 1 115 ? 7.050 9.821 -6.548 1.00 21.30 232 LEU B O 1
ATOM 2067 N N . LEU B 1 116 ? 6.610 9.368 -4.392 1.00 18.18 233 LEU B N 1
ATOM 2068 C CA . LEU B 1 116 ? 5.501 8.489 -4.755 1.00 17.95 233 LEU B CA 1
ATOM 2069 C C . LEU B 1 116 ? 4.414 9.270 -5.478 1.00 18.60 233 LEU B C 1
ATOM 2070 O O . LEU B 1 116 ? 3.949 8.869 -6.549 1.00 19.52 233 LEU B O 1
ATOM 2075 N N . ALA B 1 117 ? 4.008 10.405 -4.912 1.00 18.95 234 ALA B N 1
ATOM 2076 C CA . ALA B 1 117 ? 2.970 11.203 -5.551 1.00 20.32 234 ALA B CA 1
ATOM 2077 C C . ALA B 1 117 ? 3.423 11.716 -6.913 1.00 23.14 234 ALA B C 1
ATOM 2078 O O . ALA B 1 117 ? 2.632 11.754 -7.862 1.00 24.82 234 ALA B O 1
ATOM 2080 N N . GLU B 1 118 ? 4.697 12.096 -7.036 1.00 23.43 235 GLU B N 1
ATOM 2081 C CA A GLU B 1 118 ? 5.200 12.589 -8.315 0.42 25.12 235 GLU B CA 1
ATOM 2082 C CA B GLU B 1 118 ? 5.189 12.590 -8.317 0.58 25.20 235 GLU B CA 1
ATOM 2083 C C . GLU B 1 118 ? 5.157 11.511 -9.390 1.00 23.24 235 GLU B C 1
ATOM 2084 O O . GLU B 1 118 ? 5.032 11.826 -10.578 1.00 24.62 235 GLU B O 1
ATOM 2095 N N . ARG B 1 119 ? 5.255 10.240 -8.995 1.00 22.37 236 ARG B N 1
ATOM 2096 C CA . ARG B 1 119 ? 5.215 9.116 -9.921 1.00 22.91 236 ARG B CA 1
ATOM 2097 C C . ARG B 1 119 ? 3.810 8.558 -10.111 1.00 21.63 236 ARG B C 1
ATOM 2098 O O . ARG B 1 119 ? 3.628 7.641 -10.919 1.00 24.82 236 ARG B O 1
ATOM 2106 N N . GLY B 1 120 ? 2.824 9.071 -9.380 1.00 20.90 237 GLY B N 1
ATOM 2107 C CA . GLY B 1 120 ? 1.475 8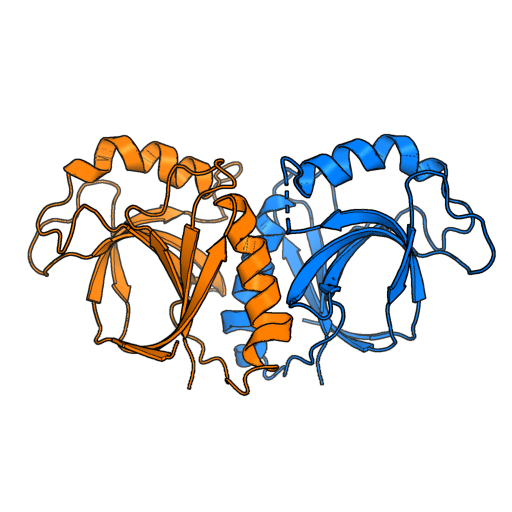.548 -9.461 1.00 20.02 237 GLY B CA 1
ATOM 2108 C C . GLY B 1 120 ? 1.250 7.245 -8.728 1.00 19.29 237 GLY B C 1
ATOM 2109 O O . GLY B 1 120 ? 0.301 6.525 -9.047 1.00 21.20 237 GLY B O 1
ATOM 2110 N N . LEU B 1 121 ? 2.084 6.924 -7.746 1.00 17.14 238 LEU B N 1
ATOM 2111 C CA . LEU B 1 121 ? 2.007 5.659 -7.026 1.00 17.59 238 LEU B CA 1
ATOM 2112 C C . LEU B 1 121 ? 1.316 5.887 -5.691 1.00 17.97 238 LEU B C 1
ATOM 2113 O O . LEU B 1 121 ? 1.487 6.939 -5.067 1.00 23.76 238 LEU B O 1
ATOM 2118 N N . GLU B 1 122 ? 0.528 4.903 -5.259 1.00 16.85 239 GLU B N 1
ATOM 2119 C CA . GLU B 1 122 ? -0.189 5.008 -3.996 1.00 18.04 239 GLU B CA 1
ATOM 2120 C C . GLU B 1 122 ? 0.406 4.025 -3.005 1.00 17.55 239 GLU B C 1
ATOM 2121 O O . GLU B 1 122 ? 0.471 2.825 -3.307 1.00 17.12 239 GLU B O 1
ATOM 2127 N N . PRO B 1 123 ? 0.868 4.464 -1.838 1.00 17.32 240 PRO B N 1
ATOM 2128 C CA . PRO B 1 123 ? 1.467 3.515 -0.894 1.00 16.71 240 PRO B CA 1
ATOM 2129 C C . PRO B 1 123 ? 0.410 2.605 -0.294 1.00 17.45 240 PRO B C 1
ATOM 2130 O O . PRO B 1 123 ? -0.744 2.992 -0.097 1.00 18.89 240 PRO B O 1
ATOM 2134 N N . LYS B 1 124 ? 0.812 1.364 -0.027 1.00 16.05 241 LYS B N 1
ATOM 2135 C CA . LYS B 1 124 ? -0.075 0.372 0.569 1.00 15.95 241 LYS B CA 1
ATOM 2136 C C . LYS B 1 124 ? 0.607 -0.148 1.821 1.00 16.38 241 LYS B C 1
ATOM 2137 O O . LYS B 1 124 ? 1.563 -0.925 1.726 1.00 17.85 241 LYS B O 1
ATOM 2143 N N . ALA B 1 125 ? 0.090 0.239 2.984 1.00 15.90 242 ALA B N 1
ATOM 2144 C CA . ALA B 1 125 ? 0.727 -0.075 4.257 1.00 14.95 242 ALA B CA 1
ATOM 2145 C C . ALA B 1 125 ? 1.013 -1.569 4.376 1.00 15.59 242 ALA B C 1
ATOM 2146 O O . ALA B 1 125 ? 0.112 -2.407 4.246 1.00 18.24 242 ALA B O 1
ATOM 2148 N N . GLY B 1 126 ? 2.279 -1.898 4.615 1.00 14.39 243 GLY B N 1
ATOM 2149 C CA . GLY B 1 126 ? 2.708 -3.282 4.651 1.00 14.68 243 GLY B CA 1
ATOM 2150 C C . GLY B 1 126 ? 4.073 -3.401 5.296 1.00 15.37 243 GLY B C 1
ATOM 2151 O O . GLY B 1 126 ? 4.264 -2.966 6.434 1.00 17.02 243 GLY B O 1
ATOM 2152 N N . VAL B 1 127 ? 5.034 -3.984 4.581 1.00 14.67 244 VAL B N 1
ATOM 2153 C CA . VAL B 1 127 ? 6.392 -4.182 5.079 1.00 14.50 244 VAL B CA 1
ATOM 2154 C C . VAL B 1 127 ? 7.363 -3.622 4.047 1.00 13.43 244 VAL B C 1
ATOM 2155 O O . VAL B 1 127 ? 7.413 -4.109 2.914 1.00 15.14 244 VAL B O 1
ATOM 2159 N N . ASP B 1 128 ? 8.113 -2.587 4.428 1.00 14.17 245 ASP B N 1
ATOM 2160 C CA . ASP B 1 128 ? 9.133 -1.999 3.572 1.00 13.53 245 ASP B CA 1
ATOM 2161 C C . ASP B 1 128 ? 10.461 -2.692 3.837 1.00 14.54 245 ASP B C 1
ATOM 2162 O O . ASP B 1 128 ? 10.685 -3.244 4.913 1.00 16.26 245 ASP B O 1
ATOM 2167 N N . PHE B 1 129 ? 11.373 -2.625 2.867 1.00 13.07 246 PHE B N 1
ATOM 2168 C CA . PHE B 1 129 ? 12.709 -3.114 3.188 1.00 12.28 246 PHE B CA 1
ATOM 2169 C C . PHE B 1 129 ? 13.801 -2.454 2.367 1.00 12.96 246 PHE B C 1
ATOM 2170 O O . PHE B 1 129 ? 13.591 -2.041 1.222 1.00 14.92 246 PHE B O 1
ATOM 2178 N N . GLU B 1 130 ? 14.970 -2.380 2.995 1.00 13.10 247 GLU B N 1
ATOM 2179 C CA . GLU B 1 130 ? 16.236 -2.066 2.359 1.00 14.21 247 GLU B CA 1
ATOM 2180 C C . GLU B 1 130 ? 16.866 -3.350 1.838 1.00 13.47 247 GLU B C 1
ATOM 2181 O O . GLU B 1 130 ? 16.863 -4.383 2.516 1.00 15.08 247 GLU B O 1
ATOM 2187 N N . TYR B 1 131 ? 17.398 -3.277 0.626 1.00 13.16 248 TYR B N 1
ATOM 2188 C CA . TYR B 1 131 ? 17.964 -4.420 -0.081 1.00 13.68 248 TYR B CA 1
ATOM 2189 C C . TYR B 1 131 ? 19.440 -4.117 -0.322 1.00 13.94 248 TYR B C 1
ATOM 2190 O O . TYR B 1 131 ? 19.779 -3.225 -1.113 1.00 15.45 248 TYR B O 1
ATOM 2199 N N . TYR B 1 132 ? 20.314 -4.832 0.386 1.00 13.05 249 TYR B N 1
ATOM 2200 C CA . TYR B 1 132 ? 21.751 -4.593 0.352 1.00 13.46 249 TYR B CA 1
ATOM 2201 C C . TYR B 1 132 ? 22.413 -5.686 -0.475 1.00 14.01 249 TYR B C 1
ATOM 2202 O O . TYR B 1 132 ? 22.389 -6.861 -0.090 1.00 17.11 249 TYR B O 1
ATOM 2211 N N . ASP B 1 133 ? 22.993 -5.306 -1.609 1.00 15.20 250 ASP B N 1
ATOM 2212 C CA . ASP B 1 133 ? 23.754 -6.257 -2.412 1.00 16.08 250 ASP B CA 1
ATOM 2213 C C . ASP B 1 133 ? 25.214 -5.824 -2.498 1.00 17.14 250 ASP B C 1
ATOM 2214 O O . ASP B 1 133 ? 25.681 -5.051 -1.657 1.00 18.20 250 ASP B O 1
ATOM 2219 N N . GLN B 1 134 ? 25.953 -6.318 -3.494 1.00 16.23 251 GLN B N 1
ATOM 2220 C CA . GLN B 1 134 ? 27.369 -5.972 -3.580 1.00 17.18 251 GLN B CA 1
ATOM 2221 C C . GLN B 1 134 ? 27.622 -4.517 -3.955 1.00 19.15 251 GLN B C 1
ATOM 2222 O O . GLN B 1 134 ? 28.769 -4.073 -3.862 1.00 21.02 251 GLN B O 1
ATOM 2228 N N . ARG B 1 135 ? 26.588 -3.756 -4.334 1.00 18.04 252 ARG B N 1
ATOM 2229 C CA . ARG B 1 135 ? 26.736 -2.311 -4.495 1.00 20.08 252 ARG B CA 1
ATOM 2230 C C . ARG B 1 135 ? 26.890 -1.590 -3.165 1.00 19.50 252 ARG B C 1
ATOM 2231 O O . ARG B 1 135 ? 27.244 -0.405 -3.155 1.00 20.84 252 ARG B O 1
ATOM 2239 N N . PHE B 1 136 ? 26.615 -2.260 -2.052 1.00 18.15 253 PHE B N 1
ATOM 2240 C CA . PHE B 1 136 ? 26.757 -1.666 -0.730 1.00 17.83 253 PHE B CA 1
ATOM 2241 C C . PHE B 1 136 ? 28.181 -1.896 -0.237 1.00 19.85 253 PHE B C 1
ATOM 2242 O O . PHE B 1 136 ? 28.608 -3.043 -0.069 1.00 22.76 253 PHE B O 1
ATOM 2250 N N . ARG B 1 137 ? 28.919 -0.810 -0.016 1.00 21.68 254 ARG B N 1
ATOM 2251 C CA . ARG B 1 137 ? 30.327 -0.902 0.345 1.00 23.37 254 ARG B CA 1
ATOM 2252 C C . ARG B 1 137 ? 30.584 -0.837 1.841 1.00 26.88 254 ARG B C 1
ATOM 2253 O O . ARG B 1 137 ? 31.691 -1.172 2.277 1.00 33.47 254 ARG B O 1
ATOM 2261 N N . GLY B 1 138 ? 29.602 -0.432 2.631 1.00 23.88 255 GLY B N 1
ATOM 2262 C CA . GLY B 1 138 ? 29.795 -0.211 4.040 1.00 23.74 255 GLY B CA 1
ATOM 2263 C C . GLY B 1 138 ? 28.894 0.911 4.506 1.00 21.54 255 GLY B C 1
ATOM 2264 O O . GLY B 1 138 ? 28.440 1.740 3.711 1.00 20.93 255 GLY B O 1
ATOM 2265 N N . PRO B 1 139 ? 28.610 0.954 5.809 1.00 22.05 256 PRO B N 1
ATOM 2266 C CA . PRO B 1 139 ? 27.536 1.837 6.292 1.00 21.91 256 PRO B CA 1
ATOM 2267 C C . PRO B 1 139 ? 27.816 3.324 6.151 1.00 21.00 256 PRO B C 1
ATOM 2268 O O . PRO B 1 139 ? 26.867 4.098 5.989 1.00 20.30 256 PRO B O 1
ATOM 2272 N N . LEU B 1 140 ? 29.070 3.761 6.222 1.00 20.78 257 LEU B N 1
ATOM 2273 C CA . LEU B 1 140 ? 29.378 5.184 6.152 1.00 21.17 257 LEU B CA 1
ATOM 2274 C C . LEU B 1 140 ? 30.059 5.577 4.850 1.00 22.44 257 LEU B C 1
ATOM 2275 O O . LEU B 1 140 ? 30.586 6.692 4.741 1.00 24.96 257 LEU B O 1
ATOM 2280 N N . ASP B 1 141 ? 30.038 4.702 3.850 1.00 22.54 258 ASP B N 1
ATOM 2281 C CA . ASP B 1 141 ? 30.631 5.019 2.562 1.00 23.92 258 ASP B CA 1
ATOM 2282 C C . ASP B 1 141 ? 29.610 5.770 1.719 1.00 22.59 258 ASP B C 1
ATOM 2283 O O . ASP B 1 141 ? 28.551 5.210 1.409 1.00 20.21 258 ASP B O 1
ATOM 2288 N N . PRO B 1 142 ? 29.872 7.025 1.333 1.00 25.05 259 PRO B N 1
ATOM 2289 C CA . PRO B 1 142 ? 28.910 7.748 0.484 1.00 25.72 259 PRO B CA 1
ATOM 2290 C C . PRO B 1 142 ? 28.767 7.168 -0.911 1.00 24.41 259 PRO B C 1
ATOM 2291 O O . PRO B 1 142 ? 27.823 7.541 -1.618 1.00 23.69 259 PRO B O 1
ATOM 2295 N N . ASN B 1 143 ? 29.657 6.267 -1.323 1.00 24.69 260 ASN B N 1
ATOM 2296 C CA . ASN B 1 143 ? 29.572 5.628 -2.628 1.00 25.08 260 ASN B CA 1
ATOM 2297 C C . ASN B 1 143 ? 28.699 4.379 -2.625 1.00 23.29 260 ASN B C 1
ATOM 2298 O O . ASN B 1 143 ? 28.516 3.767 -3.682 1.00 24.16 260 ASN B O 1
ATOM 2303 N N . SER B 1 144 ? 28.156 3.993 -1.475 1.00 21.18 261 SER B N 1
ATOM 2304 C CA . SER B 1 144 ? 27.283 2.831 -1.420 1.00 20.98 261 SER B CA 1
ATOM 2305 C C . SER B 1 144 ? 25.964 3.109 -2.131 1.00 19.57 261 SER B C 1
ATOM 2306 O O . SER B 1 144 ? 25.509 4.250 -2.242 1.00 20.64 261 SER B O 1
ATOM 2309 N N . GLN B 1 145 ? 25.338 2.034 -2.602 1.00 18.27 262 GLN B N 1
ATOM 2310 C CA . GLN B 1 145 ? 23.963 2.067 -3.074 1.00 19.63 262 GLN B CA 1
ATOM 2311 C C . GLN B 1 145 ? 23.180 0.973 -2.364 1.00 18.43 262 GLN B C 1
ATOM 2312 O O . GLN B 1 145 ? 23.727 -0.091 -2.060 1.00 18.83 262 GLN B O 1
ATOM 2318 N N . VAL B 1 146 ? 21.909 1.257 -2.082 1.00 16.28 263 VAL B N 1
ATOM 2319 C CA . VAL B 1 146 ? 20.987 0.337 -1.421 1.00 15.40 263 VAL B CA 1
ATOM 2320 C C . VAL B 1 146 ? 19.641 0.533 -2.101 1.00 15.12 263 VAL B C 1
ATOM 2321 O O . VAL B 1 146 ? 19.217 1.673 -2.309 1.00 16.88 263 VAL B O 1
ATOM 2325 N N . ASP B 1 147 ? 18.957 -0.554 -2.444 1.00 13.95 264 ASP B N 1
ATOM 2326 C CA . ASP B 1 147 ? 17.629 -0.429 -3.032 1.00 12.78 264 ASP B CA 1
ATOM 2327 C C . ASP B 1 147 ? 16.568 -0.396 -1.939 1.00 14.39 264 ASP B C 1
ATOM 2328 O O . ASP B 1 147 ? 16.647 -1.134 -0.954 1.00 15.78 264 ASP B O 1
ATOM 2333 N N . LEU B 1 148 ? 15.582 0.481 -2.109 1.00 14.16 265 LEU B N 1
ATOM 2334 C CA . LEU B 1 148 ? 14.510 0.658 -1.139 1.00 13.94 265 LEU B CA 1
ATOM 2335 C C . LEU B 1 148 ? 13.212 0.182 -1.772 1.00 12.08 265 LEU B C 1
ATOM 2336 O O . LEU B 1 148 ? 12.778 0.727 -2.792 1.00 14.85 265 LEU B O 1
ATOM 2341 N N . TYR B 1 149 ? 12.607 -0.846 -1.178 1.00 12.82 266 TYR B N 1
ATOM 2342 C CA . TYR B 1 149 ? 11.392 -1.466 -1.700 1.00 13.28 266 TYR B CA 1
ATOM 2343 C C . TYR B 1 149 ? 10.198 -0.907 -0.929 1.00 13.24 266 TYR B C 1
ATOM 2344 O O . TYR B 1 149 ? 10.032 -1.191 0.265 1.00 14.15 266 TYR B O 1
ATOM 2353 N N . ILE B 1 150 ? 9.357 -0.138 -1.614 1.00 13.94 267 ILE B N 1
ATOM 2354 C CA . ILE B 1 150 ? 8.241 0.577 -1.002 1.00 15.10 267 ILE B CA 1
ATOM 2355 C C . ILE B 1 150 ? 6.941 -0.089 -1.438 1.00 14.96 267 ILE B C 1
ATOM 2356 O O . ILE B 1 150 ? 6.618 -0.066 -2.630 1.00 16.38 267 ILE B O 1
ATOM 2361 N N . PRO B 1 151 ? 6.148 -0.645 -0.518 1.00 15.01 268 PRO B N 1
ATOM 2362 C CA . PRO B 1 151 ? 4.914 -1.329 -0.932 1.00 14.46 268 PRO B CA 1
ATOM 2363 C C . PRO B 1 151 ? 3.876 -0.348 -1.452 1.00 14.78 268 PRO B C 1
ATOM 2364 O O . PRO B 1 151 ? 3.634 0.709 -0.858 1.00 15.39 268 PRO B O 1
ATOM 2368 N N . ILE B 1 152 ? 3.239 -0.725 -2.559 1.00 15.75 269 ILE B N 1
ATOM 2369 C CA . ILE B 1 152 ? 2.303 0.134 -3.274 1.00 15.84 269 ILE B CA 1
ATOM 2370 C C . ILE B 1 152 ? 1.102 -0.685 -3.730 1.00 17.64 269 ILE B C 1
ATOM 2371 O O . ILE B 1 152 ? 1.117 -1.916 -3.728 1.00 17.31 269 ILE B O 1
ATOM 2376 N N . TYR B 1 153 ? 0.053 0.027 -4.135 1.00 17.74 270 TYR B N 1
ATOM 2377 C CA . TYR B 1 153 ? -1.088 -0.586 -4.804 1.00 17.97 270 TYR B CA 1
ATOM 2378 C C . TYR B 1 153 ? -0.706 -0.891 -6.243 1.00 21.46 270 TYR B C 1
ATOM 2379 O O . TYR B 1 153 ? 0.178 -0.239 -6.801 1.00 22.33 270 TYR B O 1
#

Sequence (296 aa):
ARIVERPAFSVVGMEYFGSPGDTIGQLWERFIPREHEIAGKHDPEVSYGICAQQPNGEFHYVAGFEVQEGWPVPEGMVRFQVPAQKYAVFTHKGTAPQIAESFQAIYSHLLAERGLEPKAGVDFEYYDQRFRGPLDPNSQVDLYIPIYRIVERPAFSVVGMEYFGSAPGDTIGQLWERFIPREHEIAGKHDPEVSYGICAQQPNGEFHYVAGFEVQEGWPVPEGMVRFQVPAQKYAVFTHKGTAPQIAESFQAIYSHLLAEERGLEPKAGVDFEYYDQRFRGPLDPNSQVDLYIPIY

B-factor: mean 23.27, std 10.47, range [12.06, 82.0]

GO terms:
  GO:0000976 transcription cis-regulatory region binding (F, IMP)
  GO:0001216 DNA-binding transcription activator activity (F, IMP)
  GO:0032993 protein-DNA complex (C, IMP)
  GO:0045892 negative regulation of DNA-templated transcription (P, IDA)
  GO:0045893 positive regulation of DNA-templated transcription (P, IDA)

Foldseek 3Di:
DDKDWDAKFKWKFAKDWQPDDDDPVVRCVVGVVVQVVDPAAPDSQKWKWKFAADPVGITMTGTTGTGDPDTDRDPNMDMDMAHTFMWDKDKDQAAQVCVVVVVCCCVVPVCVVVVWAADHGMKMKMAGPQADHRHDRGRIIIITTGTD/DKDWDAKFKWKFAKDDPPPPPDDPVVRCVVGVVVQVVDPAAPDSQKWKWKFAADPVGDTMTGITGTGDPDTDRDPNMDMDMAHTFMWDKDKDQFAQVCVVVVVCCCVVPVCVVVVWAADHGMKMKMAGPQADHRHDNSRIIMITTGTD

Nearest PDB structures (foldseek):
  5xbi-assembly1_A  TM=1.007E+00  e=2.644E-30  Pseudomonas aeruginosa PAO1
  5xbi-assembly1_B  TM=9.991E-01  e=8.088E-29  Pseudomonas aeruginosa PAO1
  5xbw-assembly1_D  TM=9.904E-01  e=1.243E-25  Pseudomonas aeruginosa PAO1
  5xql-assembly1_A  TM=9.685E-01  e=4.606E-26  Pseudomonas aeruginosa
  5xbw-assembly1_C  TM=9.820E-01  e=6.507E-25  Pseudomonas aeruginosa PAO1

InterPro domains:
  IPR000551 MerR-type HTH domain [PF13411] (3-68)
  IPR000551 MerR-type HTH domain [PS50937] (1-71)
  IPR000551 MerR-type HTH domain [SM00422] (2-72)
  IPR009061 Putative DNA-binding domain superfamily [SSF46955] (2-108)
  IPR010499 Bacterial transcription activator, effector binding [SM00871] (120-270)
  IPR011256 Regulatory factor, effector binding domain superfamily [G3DSA:3.20.80.10] (124-270)
  IPR011256 Regulatory factor, effector binding domain superfamily [SSF55136] (120-269)
  IPR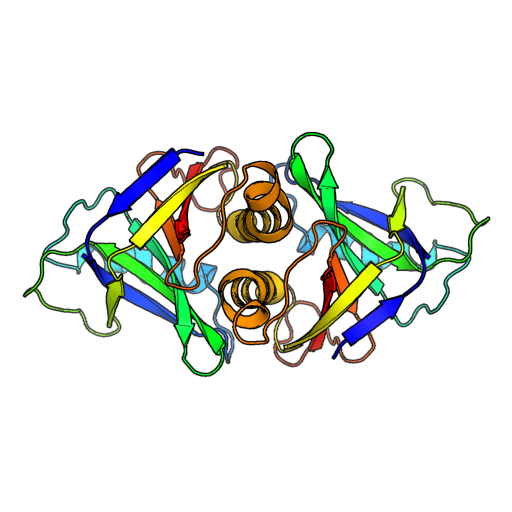029441 Integron-associated effector binding protein [PF14526] (123-269)
  IPR047057 MerR transcriptional regulator [PTHR30204] (1-131)